Protein AF-A0A6P8VRB0-F1 (afdb_monomer)

Radius of gyration: 28.5 Å; Cα contacts (8 Å, |Δi|>4): 342; chains: 1; bounding box: 71×70×56 Å

Nearest PDB structures (foldseek):
  2d8r-assembly1_A  TM=8.017E-01  e=1.544E-04  Homo sapiens

Secondary structure (DSSP, 8-state):
---BB-STT---BSSHHHHHTT--EEEPPSSSHHHHHHHHHTT-TT----TT-EEEGGGS-GGGEE-SSSS-EEPTT---------TTTS--------GGGGGTTSPPPS-------GGGEEEEE----SSPPPPPPPEETTEEPEE-SEEEETTEEEETT--THHHHHHHHHHHHHHHHHHHHHHHTT--HHHHHHHIIIIIHHHHTSSHHHHTTS--HHHHHHHHHHHHHHHHHHTS-PPPHHHHHHHHHHHHHHHHHT-TTSTTHHHHHTTB-TTT-PBPP-SSHHHHHIIIIIHHHHTTS-----TTEEEEE--

Structure (mmCIF, N/CA/C/O backbone):
data_AF-A0A6P8VRB0-F1
#
_entry.id   AF-A0A6P8VRB0-F1
#
loop_
_atom_site.group_PDB
_atom_site.id
_atom_site.type_symbol
_atom_site.label_atom_id
_atom_site.label_alt_id
_atom_site.label_comp_id
_atom_site.label_asym_id
_atom_site.label_entity_id
_atom_site.label_seq_id
_atom_site.pdbx_PDB_ins_code
_atom_site.Cartn_x
_atom_site.Cartn_y
_atom_site.Cartn_z
_atom_site.occupancy
_atom_site.B_iso_or_equiv
_atom_site.auth_seq_id
_atom_site.auth_comp_id
_atom_site.auth_asym_id
_atom_site.auth_atom_id
_atom_site.pdbx_PDB_model_num
ATOM 1 N N . MET A 1 1 ? -40.890 -37.911 -1.748 1.00 46.94 1 MET A N 1
ATOM 2 C CA . MET A 1 1 ? -39.719 -38.643 -2.277 1.00 46.94 1 MET A CA 1
ATOM 3 C C . MET A 1 1 ? -39.128 -37.764 -3.372 1.00 46.94 1 MET A C 1
ATOM 5 O O . MET A 1 1 ? -39.891 -37.363 -4.237 1.00 46.94 1 MET A O 1
ATOM 9 N N . LEU A 1 2 ? -37.862 -37.341 -3.295 1.00 51.97 2 LEU A N 1
ATOM 10 C CA . LEU A 1 2 ? -37.217 -36.643 -4.418 1.00 51.97 2 LEU A CA 1
ATOM 11 C C . LEU A 1 2 ? -36.229 -37.620 -5.050 1.00 51.97 2 LEU A C 1
ATOM 13 O O . LEU A 1 2 ? -35.090 -37.728 -4.611 1.00 51.97 2 LEU A O 1
ATOM 17 N N . ASP A 1 3 ? -36.695 -38.341 -6.066 1.00 68.31 3 ASP A N 1
ATOM 18 C CA . ASP A 1 3 ? -35.875 -39.243 -6.884 1.00 68.31 3 ASP A CA 1
ATOM 19 C C . ASP A 1 3 ? -35.197 -38.511 -8.050 1.00 68.31 3 ASP A C 1
ATOM 21 O O . ASP A 1 3 ? -34.658 -39.149 -8.950 1.00 68.31 3 ASP A O 1
ATOM 25 N N . PHE A 1 4 ? -35.235 -37.178 -8.054 1.00 81.75 4 PHE A N 1
ATOM 26 C CA . PHE A 1 4 ? -34.828 -36.323 -9.165 1.00 81.75 4 PHE A CA 1
ATOM 27 C C . PHE A 1 4 ? -33.508 -35.610 -8.872 1.00 81.75 4 PHE A C 1
ATOM 29 O O . PHE A 1 4 ? -33.183 -35.301 -7.723 1.00 81.75 4 PHE A O 1
ATOM 36 N N . CYS A 1 5 ? -32.746 -35.333 -9.927 1.00 84.81 5 CYS A N 1
ATOM 37 C CA . CYS A 1 5 ? -31.544 -34.518 -9.840 1.00 84.81 5 CYS A CA 1
ATOM 38 C C . CYS A 1 5 ? -31.883 -33.057 -9.493 1.00 84.81 5 CYS A C 1
ATOM 40 O O . CYS A 1 5 ? -32.802 -32.471 -10.058 1.00 84.81 5 CYS A O 1
ATOM 42 N N . ALA A 1 6 ? -31.114 -32.450 -8.587 1.00 84.94 6 ALA A N 1
ATOM 43 C CA . ALA A 1 6 ? -31.298 -31.062 -8.159 1.00 84.94 6 ALA A CA 1
ATOM 44 C C . ALA A 1 6 ? -30.778 -30.012 -9.162 1.00 84.94 6 ALA A C 1
ATOM 46 O O . ALA A 1 6 ? -31.047 -28.814 -9.004 1.00 84.94 6 ALA A O 1
ATOM 47 N N . ALA A 1 7 ? -30.023 -30.443 -10.176 1.00 82.31 7 ALA A N 1
ATOM 48 C CA . ALA A 1 7 ? -29.425 -29.552 -11.156 1.00 82.31 7 ALA A CA 1
ATOM 49 C C . ALA A 1 7 ? -30.469 -28.798 -11.986 1.00 82.31 7 ALA A C 1
ATOM 51 O O . ALA A 1 7 ? -31.546 -29.310 -12.298 1.00 82.31 7 ALA A O 1
ATOM 52 N N . TYR A 1 8 ? -30.147 -27.552 -12.334 1.00 76.69 8 TYR A N 1
ATOM 53 C CA . TYR A 1 8 ? -31.016 -26.716 -13.154 1.00 76.69 8 TYR A CA 1
ATOM 54 C C . TYR A 1 8 ? -31.225 -27.354 -14.536 1.00 76.69 8 TYR A C 1
ATOM 56 O O . TYR A 1 8 ? -30.261 -27.756 -15.184 1.00 76.69 8 TYR A O 1
ATOM 64 N N . GLY A 1 9 ? -32.484 -27.471 -14.968 1.00 73.38 9 GLY A N 1
ATOM 65 C CA . GLY A 1 9 ? -32.846 -28.065 -16.261 1.00 73.38 9 GLY A CA 1
ATOM 66 C C . GLY A 1 9 ? -32.678 -29.588 -16.358 1.00 73.38 9 GLY A C 1
ATOM 67 O O . GLY A 1 9 ? -32.903 -30.150 -17.427 1.00 73.38 9 GLY A O 1
ATOM 68 N N . CYS A 1 10 ? -32.307 -30.280 -15.275 1.00 81.06 10 CYS A N 1
ATOM 69 C CA . CYS A 1 10 ? -32.144 -31.729 -15.309 1.00 81.06 10 CYS A CA 1
ATOM 70 C C . CYS A 1 10 ? -33.484 -32.457 -15.178 1.00 81.06 10 CYS A C 1
ATOM 72 O O . CYS A 1 10 ? -34.219 -32.245 -14.216 1.00 81.06 10 CYS A O 1
ATOM 74 N N . SER A 1 11 ? -33.754 -33.384 -16.098 1.00 80.75 11 SER A N 1
ATOM 75 C CA . SER A 1 11 ? -34.938 -34.259 -16.051 1.00 80.75 11 SER A CA 1
ATOM 76 C C . SER A 1 11 ? -34.622 -35.670 -15.530 1.00 80.75 11 SER A C 1
ATOM 78 O O . SER A 1 11 ? -35.495 -36.538 -15.500 1.00 80.75 11 SER A O 1
ATOM 80 N N . ASN A 1 12 ? -33.371 -35.928 -15.125 1.00 83.56 12 ASN A N 1
ATOM 81 C CA . ASN A 1 12 ? -32.949 -37.252 -14.683 1.00 83.56 12 ASN A CA 1
ATOM 82 C C . ASN A 1 12 ? -33.569 -37.601 -13.329 1.00 83.56 12 ASN A C 1
ATOM 84 O O . ASN A 1 12 ? -33.415 -36.879 -12.338 1.00 83.56 12 ASN A O 1
ATOM 88 N N . ARG A 1 13 ? -34.212 -38.768 -13.287 1.00 83.38 13 ARG A N 1
ATOM 89 C CA . ARG A 1 13 ? -34.761 -39.381 -12.077 1.00 83.38 13 ARG A CA 1
ATOM 90 C C . ARG A 1 13 ? -34.246 -40.797 -11.912 1.00 83.38 13 ARG A C 1
ATOM 92 O O . ARG A 1 13 ? -34.013 -41.474 -12.910 1.00 83.38 13 ARG A O 1
ATOM 99 N N . ARG A 1 14 ? -34.131 -41.273 -10.677 1.00 79.94 14 ARG A N 1
ATOM 100 C CA . ARG A 1 14 ? -33.711 -42.641 -10.374 1.00 79.94 14 ARG A CA 1
ATOM 101 C C . ARG A 1 14 ? -34.713 -43.637 -10.966 1.00 79.94 14 ARG A C 1
ATOM 103 O O . ARG A 1 14 ? -35.786 -43.855 -10.421 1.00 79.94 14 ARG A O 1
ATOM 110 N N . SER A 1 15 ? -34.363 -44.226 -12.104 1.00 82.62 15 SER A N 1
ATOM 111 C CA . SER A 1 15 ? -35.193 -45.183 -12.841 1.00 82.62 15 SER A CA 1
ATOM 112 C C . SER A 1 15 ? -34.337 -46.247 -13.529 1.00 82.62 15 SER A C 1
ATOM 114 O O . SER A 1 15 ? -33.130 -46.063 -13.720 1.00 82.62 15 SER A O 1
ATOM 116 N N . LEU A 1 16 ? -34.964 -47.354 -13.942 1.00 76.44 16 LEU A N 1
ATOM 117 C CA . LEU A 1 16 ? -34.278 -48.412 -14.688 1.00 76.44 16 LEU A CA 1
ATOM 118 C C . LEU A 1 16 ? -33.653 -47.870 -15.991 1.00 76.44 16 LEU A C 1
ATOM 120 O O . LEU A 1 16 ? -32.513 -48.196 -16.299 1.00 76.44 16 LEU A O 1
ATOM 124 N N . GLN A 1 17 ? -34.351 -46.959 -16.683 1.00 78.38 17 GLN A N 1
ATOM 125 C CA . GLN A 1 17 ? -33.882 -46.301 -17.914 1.00 78.38 17 GLN A CA 1
ATOM 126 C C . GLN A 1 17 ? -32.631 -45.435 -17.700 1.00 78.38 17 GLN A C 1
ATOM 128 O O . GLN A 1 17 ? -31.718 -45.428 -18.518 1.00 78.38 17 GLN A O 1
ATOM 133 N N . THR A 1 18 ? -32.548 -44.694 -16.594 1.00 80.50 18 THR A N 1
ATOM 134 C CA . THR A 1 18 ? -31.328 -43.922 -16.292 1.00 80.50 18 THR A CA 1
ATOM 135 C C . THR A 1 18 ? -30.156 -44.826 -15.918 1.00 80.50 18 THR A C 1
ATOM 137 O O . THR A 1 18 ? -29.010 -44.504 -16.217 1.00 80.50 18 THR A O 1
ATOM 140 N N . ARG A 1 19 ? -30.435 -45.989 -15.312 1.00 77.94 19 ARG A N 1
ATOM 141 C CA . ARG A 1 19 ? -29.407 -46.970 -14.950 1.00 77.94 19 ARG A CA 1
ATOM 142 C C . ARG A 1 19 ? -28.835 -47.672 -16.182 1.00 77.94 19 ARG A C 1
ATOM 144 O O . ARG A 1 19 ? -27.627 -47.870 -16.229 1.00 77.94 19 ARG A O 1
ATOM 151 N N . THR A 1 20 ? -29.659 -47.998 -17.182 1.00 75.38 20 THR A N 1
ATOM 152 C CA . THR A 1 20 ? -29.175 -48.558 -18.459 1.00 75.38 20 THR A CA 1
ATOM 153 C C . THR A 1 20 ? -28.320 -47.560 -19.241 1.00 75.38 20 THR A C 1
ATOM 155 O O . THR A 1 20 ? -27.394 -47.967 -19.930 1.00 75.38 20 THR A O 1
ATOM 158 N N . ARG A 1 21 ? -28.551 -46.253 -19.056 1.00 79.25 21 ARG A N 1
ATOM 159 C CA . ARG A 1 21 ? -27.683 -45.170 -19.557 1.00 79.25 21 ARG A CA 1
ATOM 160 C C . ARG A 1 21 ? -26.399 -44.958 -18.739 1.00 79.25 21 ARG A C 1
ATOM 162 O O . ARG A 1 21 ? -25.634 -44.052 -19.044 1.00 79.25 21 ARG A O 1
ATOM 169 N N . GLY A 1 22 ? -26.172 -45.743 -17.683 1.00 80.69 22 GLY A N 1
ATOM 170 C CA . GLY A 1 22 ? -24.993 -45.618 -16.821 1.00 80.69 22 GLY A CA 1
ATOM 171 C C . GLY A 1 22 ? -25.008 -44.404 -15.884 1.00 80.69 22 GLY A C 1
ATOM 172 O O . GLY A 1 22 ? -23.967 -44.048 -15.337 1.00 80.69 22 GLY A O 1
ATOM 173 N N . ILE A 1 23 ? -26.163 -43.762 -15.675 1.00 83.75 23 ILE A N 1
ATOM 174 C CA . ILE A 1 23 ? -26.276 -42.582 -14.810 1.00 83.75 23 ILE A CA 1
ATOM 175 C C . ILE A 1 23 ? -26.360 -43.018 -13.344 1.00 83.75 23 ILE A C 1
ATOM 177 O O . ILE A 1 23 ? -27.271 -43.750 -12.943 1.00 83.75 23 ILE A O 1
ATOM 181 N N . THR A 1 24 ? -25.436 -42.523 -12.522 1.00 85.38 24 THR A N 1
ATOM 182 C CA . THR A 1 24 ? -25.425 -42.729 -11.067 1.00 85.38 24 THR A CA 1
ATOM 183 C C . THR A 1 24 ? -25.870 -41.465 -10.334 1.00 85.38 24 THR A C 1
ATOM 185 O O . THR A 1 24 ? -25.788 -40.359 -10.863 1.00 85.38 24 THR A O 1
ATOM 188 N N . PHE A 1 25 ? -26.387 -41.617 -9.112 1.00 85.75 25 PHE A N 1
ATOM 189 C CA . PHE A 1 25 ? -26.887 -40.504 -8.297 1.00 85.75 25 PHE A CA 1
ATOM 190 C C . PHE A 1 25 ? -26.072 -40.378 -7.012 1.00 85.75 25 PHE A C 1
ATOM 192 O O . PHE A 1 25 ? -25.926 -41.352 -6.273 1.00 85.75 25 PHE A O 1
ATOM 199 N N . HIS A 1 26 ? -25.599 -39.167 -6.728 1.00 87.38 26 HIS A N 1
ATOM 200 C CA . HIS A 1 26 ? -24.716 -38.854 -5.610 1.00 87.38 26 HIS A CA 1
ATOM 201 C C . HIS A 1 26 ? -25.404 -37.878 -4.655 1.00 87.38 26 HIS A C 1
ATOM 203 O O . HIS A 1 26 ? -25.929 -36.844 -5.070 1.00 87.38 26 HIS A O 1
ATOM 209 N N . VAL A 1 27 ? -25.441 -38.239 -3.372 1.00 85.38 27 VAL A N 1
ATOM 210 C CA . VAL A 1 27 ? -26.052 -37.421 -2.315 1.00 85.38 27 VAL A CA 1
ATOM 211 C C . VAL A 1 27 ? -25.125 -36.263 -1.976 1.00 85.38 27 VAL A C 1
ATOM 213 O O . VAL A 1 27 ? -23.906 -36.434 -1.938 1.00 85.38 27 VAL A O 1
ATOM 216 N N . PHE A 1 28 ? -25.707 -35.099 -1.696 1.00 84.94 28 PHE A N 1
ATOM 217 C CA . PHE A 1 28 ? -24.957 -33.959 -1.183 1.00 84.94 28 PHE A CA 1
ATOM 218 C C . PHE A 1 28 ? -24.201 -34.328 0.111 1.00 84.94 28 PHE A C 1
ATOM 220 O O . PHE A 1 28 ? -24.734 -35.064 0.950 1.00 84.94 28 PHE A O 1
ATOM 227 N N . PRO A 1 29 ? -22.976 -33.811 0.317 1.00 83.75 29 PRO A N 1
ATOM 228 C CA . PRO A 1 29 ? -22.241 -34.011 1.564 1.00 83.75 29 PRO A CA 1
ATOM 229 C C . PRO A 1 29 ? -23.068 -33.591 2.791 1.00 83.75 29 PRO A C 1
ATOM 231 O O . PRO A 1 29 ? -23.750 -32.566 2.764 1.00 83.75 29 PRO A O 1
ATOM 234 N N . LYS A 1 30 ? -23.006 -34.370 3.882 1.00 75.81 30 LYS A N 1
ATOM 235 C CA . LYS A 1 30 ? -23.862 -34.161 5.067 1.00 75.81 30 LYS A CA 1
ATOM 236 C C . LYS A 1 30 ? -23.633 -32.793 5.727 1.00 75.81 30 LYS A C 1
ATOM 238 O O . LYS A 1 30 ? -24.613 -32.106 6.003 1.00 75.81 30 LYS A O 1
ATOM 243 N N . THR A 1 31 ? -22.387 -32.363 5.926 1.00 69.06 31 THR A N 1
ATOM 244 C CA . THR A 1 31 ? -22.031 -31.061 6.526 1.00 69.06 31 THR A CA 1
ATOM 245 C C . THR A 1 31 ? -20.654 -30.587 6.035 1.00 69.06 31 THR A C 1
ATOM 247 O O . THR A 1 31 ? -19.816 -31.406 5.664 1.00 69.06 31 THR A O 1
ATOM 250 N N . GLY A 1 32 ? -20.417 -29.268 6.016 1.00 80.00 32 GLY A N 1
ATOM 251 C CA . GLY A 1 32 ? -19.102 -28.662 5.740 1.00 80.00 32 GLY A CA 1
ATOM 252 C C . GLY A 1 32 ? -18.997 -27.865 4.432 1.00 80.00 32 GLY A C 1
ATOM 253 O O . GLY A 1 32 ? -19.963 -27.731 3.681 1.00 80.00 32 GLY A O 1
ATOM 254 N N . GLU A 1 33 ? -17.793 -27.354 4.152 1.00 82.12 33 GLU A N 1
ATOM 255 C CA . GLU A 1 33 ? -17.488 -26.475 3.006 1.00 82.12 33 GLU A CA 1
ATOM 256 C C . GLU A 1 33 ? -17.859 -27.105 1.656 1.00 82.12 33 GLU A C 1
ATOM 258 O O . GLU A 1 33 ? -18.381 -26.443 0.763 1.00 82.12 33 GLU A O 1
ATOM 263 N N . ARG A 1 34 ? -17.701 -28.426 1.533 1.00 80.56 34 ARG A N 1
ATOM 264 C CA . ARG A 1 34 ? -18.031 -29.171 0.311 1.00 80.56 34 ARG A CA 1
ATOM 265 C C . ARG A 1 34 ? -19.516 -29.092 -0.052 1.00 80.56 34 ARG A C 1
ATOM 267 O O . ARG A 1 34 ? -19.858 -28.998 -1.227 1.00 80.56 34 ARG A O 1
ATOM 274 N N . ARG A 1 35 ? -20.408 -29.090 0.948 1.00 83.25 35 ARG A N 1
ATOM 275 C CA . ARG A 1 35 ? -21.855 -28.921 0.731 1.00 83.25 35 ARG A CA 1
ATOM 276 C C . ARG A 1 35 ? -22.151 -27.533 0.171 1.00 83.25 35 ARG A C 1
ATOM 278 O O . ARG A 1 35 ? -22.883 -27.420 -0.807 1.00 83.25 35 ARG A O 1
ATOM 285 N N . ARG A 1 36 ? -21.507 -26.506 0.733 1.00 83.19 36 ARG A N 1
ATOM 286 C CA . ARG A 1 36 ? -21.628 -25.119 0.273 1.00 83.19 36 ARG A CA 1
ATOM 287 C C . ARG A 1 36 ? -21.120 -24.953 -1.159 1.00 83.19 36 ARG A C 1
ATOM 289 O O . ARG A 1 36 ? -21.766 -24.291 -1.962 1.00 83.19 36 ARG A O 1
ATOM 296 N N . GLN A 1 37 ? -20.004 -25.592 -1.508 1.00 84.50 37 GLN A N 1
ATOM 297 C CA . GLN A 1 37 ? -19.475 -25.576 -2.875 1.00 84.50 37 GLN A CA 1
ATOM 298 C C . GLN A 1 37 ? -20.450 -26.201 -3.881 1.00 84.50 37 GLN A C 1
ATOM 300 O O . GLN A 1 37 ? -20.648 -25.645 -4.959 1.00 84.50 37 GLN A O 1
ATOM 305 N N . TRP A 1 38 ? -21.106 -27.310 -3.527 1.00 86.88 38 TRP A N 1
ATOM 306 C CA . TRP A 1 38 ? -22.123 -27.929 -4.382 1.00 86.88 38 TRP A CA 1
ATOM 307 C C . TRP A 1 38 ? -23.394 -27.074 -4.499 1.00 86.88 38 TRP A C 1
ATOM 309 O O . TRP A 1 38 ? -23.967 -26.985 -5.581 1.00 86.88 38 TRP A O 1
ATOM 319 N N . GLU A 1 39 ? -23.826 -26.418 -3.418 1.00 86.06 39 GLU A N 1
ATOM 320 C CA . GLU A 1 39 ? -24.961 -25.480 -3.437 1.00 86.06 39 GLU A CA 1
ATOM 321 C C . GLU A 1 39 ? -24.679 -24.273 -4.342 1.00 86.06 39 GLU A C 1
ATOM 323 O O . GLU A 1 39 ? -25.501 -23.930 -5.191 1.00 86.06 39 GLU A O 1
ATOM 328 N N . LEU A 1 40 ? -23.482 -23.684 -4.233 1.00 82.88 40 LEU A N 1
ATOM 329 C CA . LEU A 1 40 ? -23.040 -22.581 -5.091 1.00 82.88 40 LEU A CA 1
ATOM 330 C C . LEU A 1 40 ? -22.905 -23.004 -6.560 1.00 82.88 40 LEU A C 1
ATOM 332 O O . LEU A 1 40 ? -23.218 -22.221 -7.459 1.00 82.88 40 LEU A O 1
ATOM 336 N N . ALA A 1 41 ? -22.468 -24.239 -6.816 1.00 82.06 41 ALA A N 1
ATOM 337 C CA . ALA A 1 41 ? -22.304 -24.763 -8.168 1.00 82.06 41 ALA A CA 1
ATOM 338 C C . ALA A 1 41 ? -23.634 -24.864 -8.929 1.00 82.06 41 ALA A C 1
ATOM 340 O O . ALA A 1 41 ? -23.647 -24.695 -10.144 1.00 82.06 41 ALA A O 1
ATOM 341 N N . LEU A 1 42 ? -24.758 -25.051 -8.227 1.00 78.50 42 LEU A N 1
ATOM 342 C CA . LEU A 1 42 ? -26.087 -25.092 -8.839 1.00 78.50 42 LEU A CA 1
ATOM 343 C C . LEU A 1 42 ? -26.582 -23.732 -9.351 1.00 78.50 42 LEU A C 1
ATOM 345 O O . LEU A 1 42 ? -27.516 -23.709 -10.152 1.00 78.50 42 LEU A O 1
ATOM 349 N N . ARG A 1 43 ? -25.989 -22.618 -8.889 1.00 71.81 43 ARG A N 1
ATOM 350 C CA . ARG A 1 43 ? -26.363 -21.236 -9.254 1.00 71.81 43 ARG A CA 1
ATOM 351 C C . ARG A 1 43 ? -27.865 -20.938 -9.132 1.00 71.81 43 ARG A C 1
ATOM 353 O O . ARG A 1 43 ? -28.414 -20.149 -9.896 1.00 71.81 43 ARG A O 1
ATOM 360 N N . ARG A 1 44 ? -28.539 -21.576 -8.172 1.00 74.75 44 ARG A N 1
ATOM 361 C CA . ARG A 1 44 ? -29.939 -21.303 -7.831 1.00 74.75 44 ARG A CA 1
ATOM 362 C C . ARG A 1 44 ? -29.967 -20.313 -6.674 1.00 74.75 44 ARG A C 1
ATOM 364 O O . ARG A 1 44 ? -29.378 -20.589 -5.630 1.00 74.75 44 ARG A O 1
ATOM 371 N N . ASP A 1 45 ? -30.628 -19.178 -6.871 1.00 71.44 45 ASP A N 1
ATOM 372 C CA . ASP A 1 45 ? -30.718 -18.151 -5.836 1.00 71.44 45 ASP A CA 1
ATOM 373 C C . ASP A 1 45 ? -31.454 -18.691 -4.598 1.00 71.44 45 ASP A C 1
ATOM 375 O O . ASP A 1 45 ? -32.472 -19.376 -4.718 1.00 71.44 45 ASP A O 1
ATOM 379 N N . GLY A 1 46 ? -30.881 -18.466 -3.415 1.00 71.94 46 GLY A N 1
ATOM 380 C CA . GLY A 1 46 ? -31.408 -18.962 -2.139 1.00 71.94 46 GLY A CA 1
ATOM 381 C C . GLY A 1 46 ? -31.486 -20.490 -1.969 1.00 71.94 46 GLY A C 1
ATOM 382 O O . GLY A 1 46 ? -32.152 -20.955 -1.044 1.00 71.94 46 GLY A O 1
ATOM 383 N N . PHE A 1 47 ? -30.848 -21.300 -2.824 1.00 78.75 47 PHE A N 1
ATOM 384 C CA . PHE A 1 47 ? -30.939 -22.759 -2.713 1.00 78.75 47 PHE A CA 1
ATOM 385 C C . PHE A 1 47 ? -30.144 -23.306 -1.523 1.00 78.75 47 PHE A C 1
ATOM 387 O O . PHE A 1 47 ? -28.922 -23.184 -1.461 1.00 78.75 47 PHE A O 1
ATOM 394 N N . VAL A 1 48 ? -30.845 -24.001 -0.627 1.00 77.25 48 VAL A N 1
ATOM 395 C CA . VAL A 1 48 ? -30.258 -24.759 0.481 1.00 77.25 48 VAL A CA 1
ATOM 396 C C . VAL A 1 48 ? -30.519 -26.237 0.225 1.00 77.25 48 VAL A C 1
ATOM 398 O O . VAL A 1 48 ? -31.670 -26.669 0.118 1.00 77.25 48 VAL A O 1
ATOM 401 N N . SER A 1 49 ? -29.456 -27.031 0.098 1.00 76.44 49 SER A N 1
ATOM 402 C CA . SER A 1 49 ? -29.607 -28.475 -0.085 1.00 76.44 49 SER A CA 1
ATOM 403 C C . SER A 1 49 ? -30.225 -29.093 1.173 1.00 76.44 49 SER A C 1
ATOM 405 O O . SER A 1 49 ? -30.072 -28.576 2.275 1.00 76.44 49 SER A O 1
ATOM 407 N N . SER A 1 50 ? -30.931 -30.210 1.039 1.00 76.00 50 SER A N 1
ATOM 408 C CA . SER A 1 50 ? -31.403 -31.031 2.160 1.00 76.00 50 SER A CA 1
ATOM 409 C C . SER A 1 50 ? -30.528 -32.283 2.276 1.00 76.00 50 SER A C 1
ATOM 411 O O . SER A 1 50 ? -29.859 -32.664 1.317 1.00 76.00 50 SER A O 1
ATOM 413 N N . GLY A 1 51 ? -30.580 -33.001 3.405 1.00 70.50 51 GLY A N 1
ATOM 414 C CA . GLY A 1 51 ? -29.833 -34.261 3.581 1.00 70.50 51 GLY A CA 1
ATOM 415 C C . GLY A 1 51 ? -30.222 -35.398 2.615 1.00 70.50 51 GLY A C 1
ATOM 416 O O . GLY A 1 51 ? -29.645 -36.479 2.686 1.00 70.50 51 GLY A O 1
ATOM 417 N N . ARG A 1 52 ? -31.207 -35.175 1.734 1.00 75.38 52 ARG A N 1
ATOM 418 C CA . ARG A 1 52 ? -31.678 -36.118 0.708 1.00 75.38 52 ARG A CA 1
ATOM 419 C C . ARG A 1 52 ? -31.546 -35.571 -0.720 1.00 75.38 52 ARG A C 1
ATOM 421 O O . ARG A 1 52 ? -32.039 -36.197 -1.650 1.00 75.38 52 ARG A O 1
ATOM 428 N N . THR A 1 53 ? -30.913 -34.412 -0.907 1.00 82.38 53 THR A N 1
ATOM 429 C CA . THR A 1 53 ? -30.710 -33.803 -2.229 1.00 82.38 53 THR A CA 1
ATOM 430 C C . THR A 1 53 ? -29.658 -34.586 -3.024 1.00 82.38 53 THR A C 1
ATOM 432 O O . THR A 1 53 ? -28.622 -34.971 -2.478 1.00 82.38 53 THR A O 1
ATOM 435 N N . LEU A 1 54 ? -29.929 -34.826 -4.312 1.00 86.94 54 LEU A N 1
ATOM 436 C CA . LEU A 1 54 ? -29.125 -35.670 -5.201 1.00 86.94 54 LEU A CA 1
ATOM 437 C C . LEU A 1 54 ? -28.639 -34.895 -6.432 1.00 86.94 54 LEU A C 1
ATOM 439 O O . LEU A 1 54 ? -29.372 -34.078 -6.991 1.00 86.94 54 LEU A O 1
ATOM 443 N N . LEU A 1 55 ? -27.444 -35.230 -6.914 1.00 87.69 55 LEU A N 1
ATOM 444 C CA . LEU A 1 55 ? -26.929 -34.820 -8.221 1.00 87.69 55 LEU A CA 1
ATOM 445 C C . LEU A 1 55 ? -26.613 -36.063 -9.067 1.00 87.69 55 LEU A C 1
ATOM 447 O O . LEU A 1 55 ? -26.098 -37.046 -8.531 1.00 87.69 55 LEU A O 1
ATOM 451 N N . CYS A 1 56 ? -26.946 -36.063 -10.361 1.00 86.25 56 CYS A N 1
ATOM 452 C CA . CYS A 1 56 ? -26.600 -37.182 -11.241 1.00 86.25 56 CYS A CA 1
ATOM 453 C C . CYS A 1 56 ? -25.162 -37.064 -11.763 1.00 86.25 56 CYS A C 1
ATOM 455 O O . CYS A 1 56 ? -24.57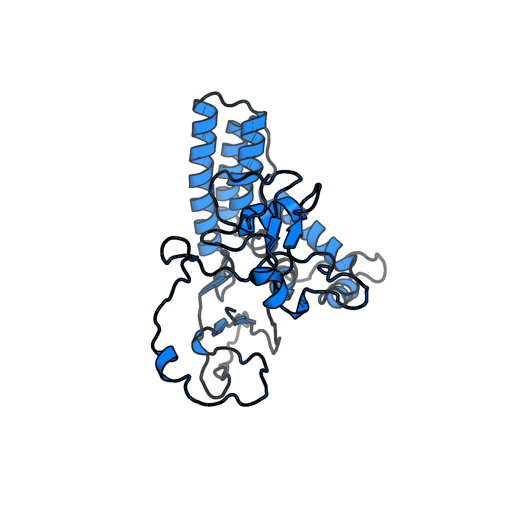3 -35.983 -11.747 1.00 86.25 56 CYS A O 1
ATOM 457 N N . SER A 1 57 ? -24.604 -38.178 -12.233 1.00 85.56 57 SER A N 1
ATOM 458 C CA . SER A 1 57 ? -23.213 -38.278 -12.687 1.00 85.56 57 SER A CA 1
ATOM 459 C C . SER A 1 57 ? -22.857 -37.368 -13.863 1.00 85.56 57 SER A C 1
ATOM 461 O O . SER A 1 57 ? -21.694 -37.014 -13.997 1.00 85.56 57 SER A O 1
ATOM 463 N N . GLU A 1 58 ? -23.832 -36.939 -14.670 1.00 83.06 58 GLU A N 1
ATOM 464 C CA . GLU A 1 58 ? -23.620 -36.029 -15.813 1.00 83.06 58 GLU A CA 1
ATOM 465 C C . GLU A 1 58 ? -23.027 -34.659 -15.419 1.00 83.06 58 GLU A C 1
ATOM 467 O O . GLU A 1 58 ? -22.461 -33.979 -16.268 1.00 83.06 58 GLU A O 1
ATOM 472 N N . TYR A 1 59 ? -23.113 -34.263 -14.143 1.00 85.06 59 TYR A N 1
ATOM 473 C CA . TYR A 1 59 ? -22.572 -32.988 -13.648 1.00 85.06 59 TYR A CA 1
ATOM 474 C C . TYR A 1 59 ? -21.129 -33.082 -13.115 1.00 85.06 59 TYR A C 1
ATOM 476 O O . TYR A 1 59 ? -20.569 -32.084 -12.647 1.00 85.06 59 TYR A O 1
ATOM 484 N N . PHE A 1 60 ? -20.519 -34.267 -13.195 1.00 84.12 60 PHE A N 1
ATOM 485 C CA . PHE A 1 60 ? -19.140 -34.545 -12.787 1.00 84.12 60 PHE A CA 1
ATOM 486 C C . PHE A 1 60 ? -18.329 -35.058 -13.975 1.00 84.12 60 PHE A C 1
ATOM 488 O O . PHE A 1 60 ? -18.880 -35.612 -14.928 1.00 84.12 60 PHE A O 1
ATOM 495 N N . ARG A 1 61 ? -17.007 -34.895 -13.924 1.00 80.31 61 ARG A N 1
ATOM 496 C CA . ARG A 1 61 ? -16.124 -35.421 -14.966 1.00 80.31 61 ARG A CA 1
ATOM 497 C C . ARG A 1 61 ? -15.919 -36.914 -14.754 1.00 80.31 61 ARG A C 1
ATOM 499 O O . ARG A 1 61 ? -15.960 -37.410 -13.633 1.00 80.31 61 ARG A O 1
ATOM 506 N N . SER A 1 62 ? -15.656 -37.654 -15.826 1.00 77.38 62 SER A N 1
ATOM 507 C CA . SER A 1 62 ? -15.407 -39.100 -15.741 1.00 77.38 62 SER A CA 1
ATOM 508 C C . SER A 1 62 ? -14.225 -39.461 -14.827 1.00 77.38 62 SER A C 1
ATOM 510 O O . SER A 1 62 ? -14.222 -40.541 -14.241 1.00 77.38 62 SER A O 1
ATOM 512 N N . GLU A 1 63 ? -13.253 -38.557 -14.686 1.00 81.06 63 GLU A N 1
ATOM 513 C CA . GLU A 1 63 ? -12.066 -38.685 -13.827 1.00 81.06 63 GLU A CA 1
ATOM 514 C C . GLU A 1 63 ? -12.349 -38.521 -12.327 1.00 81.06 63 GLU A C 1
ATOM 516 O O . GLU A 1 63 ? -11.562 -38.979 -11.494 1.00 81.06 63 GLU A O 1
ATOM 521 N N . ASP A 1 64 ? -13.481 -37.911 -11.979 1.00 84.00 64 ASP A N 1
ATOM 522 C CA . ASP A 1 64 ? -13.877 -37.631 -10.599 1.00 84.00 64 ASP A CA 1
ATOM 523 C C . ASP A 1 64 ? -14.423 -38.870 -9.877 1.00 84.00 64 ASP A C 1
ATOM 525 O O . ASP A 1 64 ? -14.637 -38.861 -8.660 1.00 84.00 64 ASP A O 1
ATOM 529 N N . PHE A 1 65 ? -14.668 -39.947 -10.622 1.00 84.00 65 PHE A N 1
ATOM 530 C CA . PHE A 1 65 ? -15.237 -41.176 -10.100 1.00 84.00 65 PHE A CA 1
ATOM 531 C C . PHE A 1 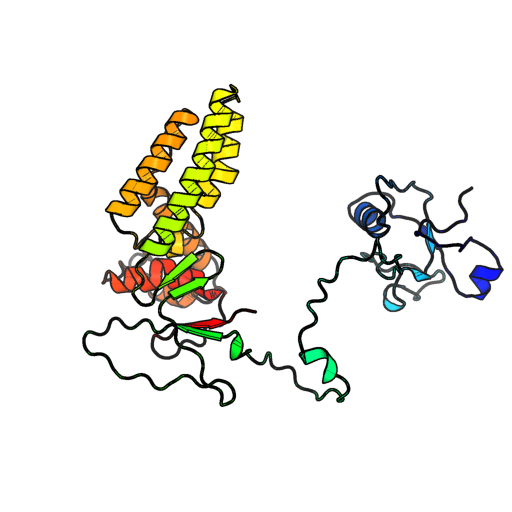65 ? -14.156 -42.172 -9.700 1.00 84.00 65 PHE A C 1
ATOM 533 O O . PHE A 1 65 ? -13.237 -42.476 -10.459 1.00 84.00 65 PHE A O 1
ATOM 540 N N . ASP A 1 66 ? -14.326 -42.742 -8.517 1.00 80.56 66 ASP A N 1
ATOM 541 C CA . ASP A 1 66 ? -13.619 -43.931 -8.083 1.00 80.56 66 ASP A CA 1
ATOM 542 C C . ASP A 1 66 ? -14.470 -45.171 -8.401 1.00 80.56 66 ASP A C 1
ATOM 544 O O . ASP A 1 66 ? -15.610 -45.316 -7.937 1.00 80.56 66 ASP A O 1
ATOM 548 N N . ARG A 1 67 ? -13.919 -46.044 -9.251 1.00 79.81 67 ARG A N 1
ATOM 549 C CA . ARG A 1 67 ? -14.544 -47.291 -9.722 1.00 79.81 67 ARG A CA 1
ATOM 550 C C . ARG A 1 67 ? -13.883 -48.540 -9.136 1.00 79.81 67 ARG A C 1
ATOM 552 O O . ARG A 1 67 ? -14.209 -49.641 -9.559 1.00 79.81 67 ARG A O 1
ATOM 559 N N . THR A 1 68 ? -12.971 -48.386 -8.177 1.00 76.56 68 THR A N 1
ATOM 560 C CA . THR A 1 68 ? -12.208 -49.507 -7.602 1.00 76.56 68 THR A CA 1
ATOM 561 C C . THR A 1 68 ? -13.047 -50.456 -6.730 1.00 76.56 68 THR A C 1
ATOM 563 O O . THR A 1 68 ? -12.587 -51.547 -6.407 1.00 76.56 68 THR A O 1
ATOM 566 N N . GLY A 1 69 ? -14.290 -50.095 -6.373 1.00 67.12 69 GLY A N 1
ATOM 567 C CA . GLY A 1 69 ? -15.194 -50.914 -5.551 1.00 67.12 69 GLY A CA 1
ATOM 568 C C . GLY A 1 69 ? -16.515 -51.317 -6.228 1.00 67.12 69 GLY A C 1
ATOM 569 O O . GLY A 1 69 ? -16.805 -50.933 -7.355 1.00 67.12 69 GLY A O 1
ATOM 570 N N . GLN A 1 70 ? -17.375 -52.044 -5.497 1.00 62.78 70 GLN A N 1
ATOM 571 C CA . GLN A 1 70 ? -18.700 -52.508 -5.969 1.00 62.78 70 GLN A CA 1
ATOM 572 C C . GLN A 1 70 ? -19.690 -51.382 -6.333 1.00 62.78 70 GLN A C 1
ATOM 574 O O . GLN A 1 70 ? -20.669 -51.612 -7.041 1.00 62.78 70 GLN A O 1
ATOM 579 N N . THR A 1 71 ? -19.472 -50.163 -5.837 1.00 69.06 71 THR A N 1
ATOM 580 C CA . THR A 1 71 ? -20.318 -48.995 -6.116 1.00 69.06 71 THR A CA 1
ATOM 581 C C . THR A 1 71 ? -19.458 -47.844 -6.612 1.00 69.06 71 THR A C 1
ATOM 583 O O . THR A 1 71 ? -18.468 -47.522 -5.958 1.00 69.06 71 THR A O 1
ATOM 586 N N . VAL A 1 72 ? -19.876 -47.178 -7.691 1.00 77.69 72 VAL A N 1
ATOM 587 C CA . VAL A 1 72 ? -19.229 -45.956 -8.196 1.00 77.69 72 VAL A CA 1
ATOM 588 C C . VAL A 1 72 ? -19.384 -44.831 -7.170 1.00 77.69 72 VAL A C 1
ATOM 590 O O . VAL A 1 72 ? -20.506 -44.453 -6.818 1.00 77.69 72 VAL A O 1
ATOM 593 N N . ARG A 1 73 ? -18.264 -44.292 -6.682 1.00 82.12 73 ARG A N 1
ATOM 594 C CA . ARG A 1 73 ? -18.223 -43.192 -5.703 1.00 82.12 73 ARG A CA 1
ATOM 595 C C . ARG A 1 73 ? -17.492 -41.995 -6.298 1.00 82.12 73 ARG A C 1
ATOM 597 O O . ARG A 1 73 ? -16.743 -42.142 -7.253 1.00 82.12 73 ARG A O 1
ATOM 604 N N . LEU A 1 74 ? -17.730 -40.807 -5.753 1.00 84.06 74 LEU A N 1
ATOM 605 C CA . LEU A 1 74 ? -16.929 -39.629 -6.092 1.00 84.06 74 LEU A CA 1
ATOM 606 C C . LEU A 1 74 ? -15.664 -39.633 -5.234 1.00 84.06 74 LEU A C 1
ATOM 608 O O . LEU A 1 74 ? -15.739 -39.968 -4.048 1.00 84.06 74 LEU A O 1
ATOM 612 N N . LYS A 1 75 ? -14.530 -39.257 -5.830 1.00 83.56 75 LYS A N 1
ATOM 613 C CA . LYS A 1 75 ? -13.271 -39.039 -5.111 1.00 83.56 75 LYS A CA 1
ATOM 614 C C . LYS A 1 75 ? -13.440 -37.948 -4.052 1.00 83.56 75 LYS A C 1
ATOM 616 O O . LYS A 1 75 ? -14.327 -37.092 -4.138 1.00 83.56 75 LYS A O 1
ATOM 621 N N . ASP A 1 76 ? -12.582 -37.981 -3.036 1.00 77.12 76 ASP A N 1
ATOM 622 C CA . ASP A 1 76 ? -12.641 -36.983 -1.975 1.00 77.12 76 ASP A CA 1
ATOM 623 C C . ASP A 1 76 ? -12.327 -35.579 -2.522 1.00 77.12 76 ASP A C 1
ATOM 625 O O . ASP A 1 76 ? -11.395 -35.393 -3.299 1.00 77.12 76 ASP A O 1
ATOM 629 N N . GLY A 1 77 ? -13.142 -34.589 -2.149 1.00 78.44 77 GLY A N 1
ATOM 630 C CA . GLY A 1 77 ? -12.959 -33.189 -2.556 1.00 78.44 77 GLY A CA 1
ATOM 631 C C . GLY A 1 77 ? -13.585 -32.777 -3.895 1.00 78.44 77 GLY A C 1
ATOM 632 O O . GLY A 1 77 ? -13.564 -31.591 -4.213 1.00 78.44 77 GLY A O 1
ATOM 633 N N . VAL A 1 78 ? -14.195 -33.694 -4.650 1.00 82.38 78 VAL A N 1
ATOM 634 C CA . VAL A 1 78 ? -14.816 -33.371 -5.945 1.00 82.38 78 VAL A CA 1
ATOM 635 C C . VAL A 1 78 ? -16.018 -32.429 -5.793 1.00 82.38 78 VAL A C 1
ATOM 637 O O . VAL A 1 78 ? -16.887 -32.606 -4.928 1.00 82.38 78 VAL A O 1
ATOM 640 N N . VAL A 1 79 ? -16.110 -31.464 -6.710 1.00 84.44 79 VAL A N 1
ATOM 641 C CA . VAL A 1 79 ? -17.254 -30.561 -6.887 1.00 84.44 79 VAL A CA 1
ATOM 642 C C . VAL A 1 79 ? -17.823 -30.695 -8.303 1.00 84.44 79 VAL A C 1
ATOM 644 O O . VAL A 1 79 ? -17.059 -30.910 -9.242 1.00 84.44 79 VAL A O 1
ATOM 647 N N . PRO A 1 80 ? -19.148 -30.579 -8.495 1.00 83.56 80 PRO A N 1
ATOM 648 C CA . PRO A 1 80 ? -19.734 -30.647 -9.825 1.00 83.56 80 PRO A CA 1
ATOM 649 C C . PRO A 1 80 ? -19.307 -29.424 -10.639 1.00 83.56 80 PRO A C 1
ATOM 651 O O . PRO A 1 80 ? -19.434 -28.286 -10.186 1.00 83.56 80 PRO A O 1
ATOM 654 N N . THR A 1 81 ? -18.783 -29.658 -11.839 1.00 79.38 81 THR A N 1
ATOM 655 C CA . THR A 1 81 ? -18.251 -28.597 -12.714 1.00 79.38 81 THR A CA 1
ATOM 656 C C . THR A 1 81 ? -18.901 -28.572 -14.090 1.00 79.38 81 THR A C 1
ATOM 658 O O . THR A 1 81 ? -18.800 -27.567 -14.792 1.00 79.38 81 THR A O 1
ATOM 661 N N . VAL A 1 82 ? -19.602 -29.640 -14.475 1.00 76.06 82 VAL A N 1
ATOM 662 C CA . VAL A 1 82 ? -20.158 -29.806 -15.819 1.00 76.06 82 VAL A CA 1
ATOM 663 C C . VAL A 1 82 ? -21.609 -29.328 -15.823 1.00 76.06 82 VAL A C 1
ATOM 665 O O . VAL A 1 82 ? -22.528 -30.119 -15.668 1.00 76.06 82 VAL A O 1
ATOM 668 N N . PHE A 1 83 ? -21.832 -28.019 -15.961 1.00 74.50 83 PHE A N 1
ATOM 669 C CA . PHE A 1 83 ? -23.175 -27.439 -16.089 1.00 74.50 83 PHE A CA 1
ATOM 670 C C . PHE A 1 83 ? -23.333 -26.713 -17.422 1.00 74.50 83 PHE A C 1
ATOM 672 O O . PHE A 1 83 ? -22.524 -25.847 -17.753 1.00 74.50 83 PHE A O 1
ATOM 679 N N . ASN A 1 84 ? -24.419 -26.997 -18.143 1.00 67.06 84 ASN A N 1
ATOM 680 C CA . ASN A 1 84 ? -24.820 -26.226 -19.316 1.00 67.06 84 ASN A CA 1
ATOM 681 C C . ASN A 1 84 ? -25.939 -25.247 -18.926 1.00 67.06 84 ASN A C 1
ATOM 683 O O . ASN A 1 84 ? -27.122 -25.586 -18.957 1.00 67.06 84 ASN A O 1
ATOM 687 N N . PHE A 1 85 ? -25.562 -24.058 -18.452 1.00 63.44 85 PHE A N 1
ATOM 688 C CA . PHE A 1 85 ? -26.520 -23.028 -18.044 1.00 63.44 85 PHE A CA 1
ATOM 689 C C . PHE A 1 85 ? -27.061 -22.256 -19.265 1.00 63.44 85 PHE A C 1
ATOM 691 O O . PHE A 1 85 ? -26.299 -22.005 -20.202 1.00 63.44 85 PHE A O 1
ATOM 698 N N . PRO A 1 86 ? -28.339 -21.822 -19.264 1.00 58.09 86 PRO A N 1
ATOM 699 C CA . PRO A 1 86 ? -28.862 -20.913 -20.287 1.00 58.09 86 PRO A CA 1
ATOM 700 C C . PRO A 1 86 ? -28.076 -19.593 -20.299 1.00 58.09 86 PRO A C 1
ATOM 702 O O . PRO A 1 86 ? -27.549 -19.187 -19.266 1.00 58.09 86 PRO A O 1
ATOM 705 N N . ALA A 1 87 ? -28.018 -18.910 -21.449 1.00 55.47 87 ALA A N 1
ATOM 706 C CA . ALA A 1 87 ? -27.126 -17.766 -21.705 1.00 55.47 87 ALA A CA 1
ATOM 707 C C . ALA A 1 87 ? -27.127 -16.674 -20.611 1.00 55.47 87 ALA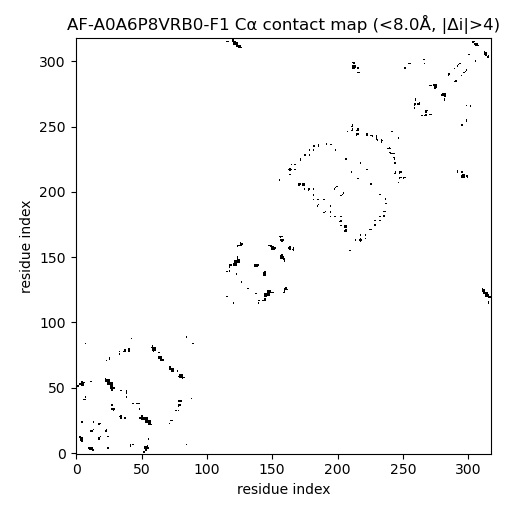 A C 1
ATOM 709 O O . ALA A 1 87 ? -26.089 -16.099 -20.308 1.00 55.47 87 ALA A O 1
ATOM 710 N N . HIS A 1 88 ? -28.268 -16.436 -19.958 1.00 59.56 88 HIS A N 1
ATOM 711 C CA . HIS A 1 88 ? -28.415 -15.447 -18.883 1.00 59.56 88 HIS A CA 1
ATOM 712 C C . HIS A 1 88 ? -27.839 -15.881 -17.513 1.00 59.56 88 HIS A C 1
ATOM 714 O O . HIS A 1 88 ? -27.708 -15.050 -16.620 1.00 59.56 88 HIS A O 1
ATOM 720 N N . LEU A 1 89 ? -27.502 -17.164 -17.332 1.00 51.03 89 LEU A N 1
ATOM 721 C CA . LEU A 1 89 ? -26.868 -17.744 -16.132 1.00 51.03 89 LEU A CA 1
ATOM 722 C C . LEU A 1 89 ? -25.441 -18.248 -16.400 1.00 51.03 89 LEU A C 1
ATOM 724 O O . LEU A 1 89 ? -24.752 -18.716 -15.481 1.00 51.03 89 LEU A O 1
ATOM 728 N N . GLN A 1 90 ? -24.981 -18.160 -17.649 1.00 59.72 90 GLN A N 1
ATOM 729 C CA . GLN A 1 90 ? -23.572 -18.322 -17.980 1.00 59.72 90 GLN A CA 1
ATOM 730 C C . GLN A 1 90 ? -22.795 -17.200 -17.286 1.00 59.72 90 GLN A C 1
ATOM 732 O O . GLN A 1 90 ? -23.283 -16.080 -17.133 1.00 59.72 90 GLN A O 1
ATOM 737 N N . ARG A 1 91 ? -21.585 -17.503 -16.794 1.00 50.22 91 ARG A N 1
ATOM 738 C CA . ARG A 1 91 ? -20.714 -16.403 -16.359 1.00 50.22 91 ARG A CA 1
ATOM 739 C C . ARG A 1 91 ? -20.529 -15.516 -17.592 1.00 50.22 91 ARG A C 1
ATOM 741 O O . ARG A 1 91 ? -20.337 -16.089 -18.663 1.00 50.22 91 ARG A O 1
ATOM 748 N N . PRO A 1 92 ? -20.531 -14.181 -17.471 1.00 40.25 92 PRO A N 1
ATOM 749 C CA . PRO A 1 92 ? -19.943 -13.370 -18.511 1.00 40.25 92 PRO A CA 1
ATOM 750 C C . PRO A 1 92 ? -18.467 -13.770 -18.563 1.00 40.25 92 PRO A C 1
ATOM 752 O O . PRO A 1 92 ? -17.646 -13.293 -17.781 1.00 40.25 92 PRO A O 1
ATOM 755 N N . GLU A 1 93 ? -18.119 -14.698 -19.447 1.00 44.25 93 GLU A N 1
ATOM 756 C CA . GLU A 1 93 ? -16.830 -14.611 -20.097 1.00 44.25 93 GLU A CA 1
ATOM 757 C C . GLU A 1 93 ? -16.891 -13.280 -20.820 1.00 44.25 93 GLU A C 1
ATOM 759 O O . GLU A 1 93 ? -17.674 -13.094 -21.754 1.00 44.25 93 GLU A O 1
ATOM 764 N N . ALA A 1 94 ? -16.152 -12.301 -20.301 1.00 39.59 94 ALA A N 1
ATOM 765 C CA . ALA A 1 94 ? -15.898 -11.071 -21.014 1.00 39.59 94 ALA A CA 1
ATOM 766 C C . ALA A 1 94 ? -15.169 -11.460 -22.304 1.00 39.59 94 ALA A C 1
ATOM 768 O O . ALA A 1 94 ? -13.942 -11.467 -22.368 1.00 39.59 94 ALA A O 1
ATOM 769 N N . THR A 1 95 ? -15.948 -11.822 -23.320 1.00 38.16 95 THR A N 1
ATOM 770 C CA . THR A 1 95 ? -15.494 -12.054 -24.678 1.00 38.16 95 THR A CA 1
ATOM 771 C C . THR A 1 95 ? -15.185 -10.674 -25.224 1.00 38.16 95 THR A C 1
ATOM 773 O O . THR A 1 95 ? -15.978 -10.034 -25.906 1.00 38.16 95 THR A O 1
ATOM 776 N N . ARG A 1 96 ? -14.023 -10.152 -24.835 1.00 39.69 96 ARG A N 1
ATOM 777 C CA . ARG A 1 96 ? -13.355 -9.118 -25.603 1.00 39.69 96 ARG A CA 1
ATOM 778 C C . ARG A 1 96 ? -12.928 -9.810 -26.886 1.00 39.69 96 ARG A C 1
ATOM 780 O O . ARG A 1 96 ? -11.902 -10.479 -26.919 1.00 39.69 96 ARG A O 1
ATOM 787 N N . SER A 1 97 ? -13.756 -9.698 -27.917 1.00 32.97 97 SER A N 1
ATOM 788 C CA . SER A 1 97 ? -13.399 -10.092 -29.272 1.00 32.97 97 SER A CA 1
ATOM 789 C C . SER A 1 97 ? -12.201 -9.248 -29.709 1.00 32.97 97 SER A C 1
ATOM 791 O O . SER A 1 97 ? -12.350 -8.122 -30.172 1.00 32.97 97 SER A O 1
ATOM 793 N N . THR A 1 98 ? -10.993 -9.761 -29.500 1.00 49.47 98 THR A N 1
ATOM 794 C CA . THR A 1 98 ? -9.779 -9.248 -30.132 1.00 49.47 98 THR A CA 1
ATOM 795 C C . THR A 1 98 ? -9.443 -10.123 -31.330 1.00 49.47 98 THR A C 1
ATOM 797 O O . THR A 1 98 ? -9.631 -11.337 -31.296 1.00 49.47 98 THR A O 1
ATOM 800 N N . THR A 1 99 ? -8.934 -9.477 -32.377 1.00 48.88 99 THR A N 1
ATOM 801 C CA . THR A 1 99 ? -8.612 -9.947 -33.738 1.00 48.88 99 THR A CA 1
ATOM 802 C C . THR A 1 99 ? -7.867 -11.294 -33.837 1.00 48.88 99 THR A C 1
ATOM 804 O O . THR A 1 99 ? -7.812 -11.897 -34.905 1.00 48.88 99 THR A O 1
ATOM 807 N N . THR A 1 100 ? -7.334 -11.804 -32.729 1.00 45.03 100 THR A N 1
ATOM 808 C CA . THR A 1 100 ? -6.570 -13.049 -32.597 1.00 45.03 100 THR A CA 1
ATOM 809 C C . THR A 1 100 ? -7.389 -14.334 -32.802 1.00 45.03 100 THR A C 1
ATOM 811 O O . THR A 1 100 ? -6.805 -15.347 -33.169 1.00 45.03 100 THR A O 1
ATOM 814 N N . SER A 1 101 ? -8.721 -14.335 -32.629 1.00 39.72 101 SER A N 1
ATOM 815 C CA . SER A 1 101 ? -9.506 -15.588 -32.710 1.00 39.72 101 SER A CA 1
ATOM 816 C C . SER A 1 101 ? -9.667 -16.154 -34.126 1.00 39.72 101 SER A C 1
ATOM 818 O O . SER A 1 101 ? -10.058 -17.304 -34.269 1.00 39.72 101 SER A O 1
ATOM 820 N N . ARG A 1 102 ? -9.372 -15.378 -35.179 1.00 48.38 102 ARG A N 1
ATOM 821 C CA . ARG A 1 102 ? -9.452 -15.867 -36.569 1.00 48.38 102 ARG A CA 1
ATOM 822 C C . ARG A 1 102 ? -8.224 -16.670 -37.013 1.00 48.38 102 ARG A C 1
ATOM 824 O O . ARG A 1 102 ? -8.225 -17.171 -38.125 1.00 48.38 102 ARG A O 1
ATOM 831 N N . ARG A 1 103 ? -7.170 -16.755 -36.191 1.00 54.78 103 ARG A N 1
ATOM 832 C CA . ARG A 1 103 ? -5.914 -17.452 -36.538 1.00 54.78 103 ARG A CA 1
ATOM 833 C C . ARG A 1 103 ? -5.728 -18.796 -35.826 1.00 54.78 103 ARG A C 1
ATOM 835 O O . ARG A 1 103 ? -4.698 -19.424 -36.005 1.00 54.78 103 ARG A O 1
ATOM 842 N N . ALA A 1 104 ? -6.692 -19.229 -35.016 1.00 38.47 104 ALA A N 1
ATOM 843 C CA . ALA A 1 104 ? -6.581 -20.434 -34.190 1.00 38.47 104 ALA A CA 1
ATOM 844 C C . ALA A 1 104 ? -7.116 -21.714 -34.870 1.00 38.47 104 ALA A C 1
ATOM 846 O O . ALA A 1 104 ? -7.579 -22.612 -34.175 1.00 38.47 104 ALA A O 1
ATOM 847 N N . GLU A 1 105 ? -7.077 -21.792 -36.205 1.00 47.91 105 GLU A N 1
ATOM 848 C CA . GLU A 1 105 ? -7.276 -23.059 -36.934 1.00 47.91 105 GLU A CA 1
ATOM 849 C C . GLU A 1 105 ? -5.952 -23.773 -37.262 1.00 47.91 105 GLU A C 1
ATOM 851 O O . GLU A 1 105 ? -5.986 -24.858 -37.831 1.00 47.91 105 GLU A O 1
ATOM 856 N N . ASP A 1 106 ? -4.796 -23.227 -36.862 1.00 44.47 106 ASP A N 1
ATOM 857 C CA . ASP A 1 106 ? -3.517 -23.934 -36.996 1.00 44.47 106 ASP A CA 1
ATOM 858 C C . ASP A 1 106 ? -3.185 -24.772 -35.749 1.00 44.47 106 ASP A C 1
ATOM 860 O O . ASP A 1 106 ? -3.251 -24.306 -34.608 1.00 44.47 106 ASP A O 1
ATOM 864 N N . GLU A 1 107 ? -2.838 -26.031 -36.016 1.00 38.09 107 GLU A N 1
ATOM 865 C CA . GLU A 1 107 ? -2.460 -27.109 -35.094 1.00 38.09 107 GLU A CA 1
ATOM 866 C C . GLU A 1 107 ? -1.393 -26.724 -34.039 1.00 38.09 107 GLU A C 1
ATOM 868 O O . GLU A 1 107 ? -0.512 -25.896 -34.295 1.00 38.09 107 GLU A O 1
ATOM 873 N N . PRO A 1 108 ? -1.402 -27.353 -32.845 1.00 43.34 108 PRO A N 1
ATOM 874 C CA . PRO A 1 108 ? -0.512 -26.977 -31.752 1.00 43.34 108 PRO A CA 1
ATOM 875 C C . PRO A 1 108 ? 0.888 -27.599 -31.900 1.00 43.34 108 PRO A C 1
ATOM 877 O O . PRO A 1 108 ? 1.036 -28.820 -31.921 1.00 43.34 108 PRO A O 1
ATOM 880 N N . GLN A 1 109 ? 1.941 -26.770 -31.894 1.00 36.22 109 GLN A N 1
ATOM 881 C CA . GLN A 1 109 ? 3.325 -27.237 -31.723 1.00 36.22 109 GLN A CA 1
ATOM 882 C C . GLN A 1 109 ? 3.771 -27.273 -30.243 1.00 36.22 109 GLN A C 1
ATOM 884 O O . GLN A 1 109 ? 3.301 -26.466 -29.432 1.00 36.22 109 GLN A O 1
ATOM 889 N N . PRO A 1 110 ? 4.674 -28.204 -29.860 1.00 46.59 110 PRO A N 1
ATOM 890 C CA . PRO A 1 110 ? 4.920 -28.562 -28.470 1.00 46.59 110 PRO A CA 1
ATOM 891 C C . PRO A 1 110 ? 6.164 -27.866 -27.903 1.00 46.59 110 PRO A C 1
ATOM 893 O O . PRO A 1 110 ? 7.272 -28.358 -28.078 1.00 46.59 110 PRO A O 1
ATOM 896 N N . ASN A 1 111 ? 5.985 -26.758 -27.176 1.00 38.56 111 ASN A N 1
ATOM 897 C CA . ASN A 1 111 ? 6.972 -26.192 -26.235 1.00 38.56 111 ASN A CA 1
ATOM 898 C C . ASN A 1 111 ? 6.492 -24.845 -25.671 1.00 38.56 111 ASN A C 1
ATOM 900 O O . ASN A 1 111 ? 6.961 -23.776 -26.058 1.00 38.56 111 ASN A O 1
ATOM 904 N N . VAL A 1 112 ? 5.592 -24.880 -24.685 1.00 39.75 112 VAL A N 1
ATOM 905 C CA . VAL A 1 112 ? 5.253 -23.678 -23.907 1.00 39.75 112 VAL A CA 1
ATOM 906 C C . VAL A 1 112 ? 6.358 -23.421 -22.878 1.00 39.75 112 VAL A C 1
ATOM 908 O O . VAL A 1 112 ? 6.221 -23.710 -21.692 1.00 39.75 112 VAL A O 1
ATOM 911 N N . VAL A 1 113 ? 7.475 -22.856 -23.334 1.00 48.00 113 VAL A N 1
ATOM 912 C CA . VAL A 1 113 ? 8.205 -21.895 -22.500 1.00 48.00 113 VAL A CA 1
ATOM 913 C C . VAL A 1 113 ? 7.269 -20.694 -22.361 1.00 48.00 113 VAL A C 1
ATOM 915 O O . VAL A 1 113 ? 6.588 -20.339 -23.318 1.00 48.00 113 VAL A O 1
ATOM 918 N N . SER A 1 114 ? 7.153 -20.087 -21.182 1.00 52.28 114 SER A N 1
ATOM 919 C CA . SER A 1 114 ? 6.361 -18.865 -21.003 1.00 52.28 114 SER A CA 1
ATOM 920 C C . SER A 1 114 ? 6.995 -17.726 -21.809 1.00 52.28 114 SER A C 1
ATOM 922 O O . SER A 1 114 ? 7.839 -16.988 -21.303 1.00 52.28 114 SER A O 1
ATOM 924 N N . ILE A 1 115 ? 6.634 -17.629 -23.087 1.00 66.81 115 ILE A N 1
ATOM 925 C CA . ILE A 1 115 ? 7.113 -16.607 -24.009 1.00 66.81 115 ILE A CA 1
ATOM 926 C C . ILE A 1 115 ? 6.622 -15.255 -23.477 1.00 66.81 115 ILE A C 1
ATOM 928 O O . ILE A 1 115 ? 5.416 -15.017 -23.366 1.00 66.81 115 ILE A O 1
ATOM 932 N N . LEU A 1 116 ? 7.558 -14.383 -23.089 1.00 73.12 116 LEU A N 1
ATOM 933 C CA . LEU A 1 116 ? 7.243 -13.032 -22.634 1.00 73.12 116 LEU A CA 1
ATOM 934 C C . LEU A 1 116 ? 6.571 -12.259 -23.770 1.00 73.12 116 LEU A C 1
ATOM 936 O O . LEU A 1 116 ? 7.092 -12.172 -24.879 1.00 73.12 116 LEU A O 1
ATOM 940 N N . ASN A 1 117 ? 5.406 -11.681 -23.484 1.00 80.25 117 ASN A N 1
ATOM 941 C CA . ASN A 1 117 ? 4.699 -10.851 -24.446 1.00 80.25 117 ASN A CA 1
ATOM 942 C C . ASN A 1 117 ? 5.385 -9.479 -24.531 1.00 80.25 117 ASN A C 1
ATOM 944 O O . ASN A 1 117 ? 5.232 -8.649 -23.628 1.00 80.25 117 ASN A O 1
ATOM 948 N N . VAL A 1 118 ? 6.120 -9.242 -25.619 1.00 81.38 118 VAL A N 1
ATOM 949 C CA . VAL A 1 118 ? 6.870 -7.998 -25.861 1.00 81.38 118 VAL A CA 1
ATOM 950 C C . VAL A 1 118 ? 5.946 -6.782 -25.812 1.00 81.38 118 VAL A C 1
ATOM 952 O O . VAL A 1 118 ? 6.218 -5.817 -25.100 1.00 81.38 118 VAL A O 1
ATOM 955 N N . ALA A 1 119 ? 4.770 -6.870 -26.439 1.00 80.25 119 ALA A N 1
ATOM 956 C CA . ALA A 1 119 ? 3.788 -5.789 -26.456 1.00 80.25 119 ALA A CA 1
ATOM 957 C C . ALA A 1 119 ? 3.267 -5.399 -25.058 1.00 80.25 119 ALA A C 1
ATOM 959 O O . ALA A 1 119 ? 2.863 -4.248 -24.857 1.00 80.25 119 ALA A O 1
ATOM 960 N N . LYS A 1 120 ? 3.300 -6.312 -24.077 1.00 81.88 120 LYS A N 1
ATOM 961 C CA . LYS A 1 120 ? 2.960 -6.049 -22.663 1.00 81.88 120 LYS A CA 1
ATOM 962 C C . LYS A 1 120 ? 4.168 -5.740 -21.776 1.00 81.88 120 LYS A C 1
ATOM 964 O O . LYS A 1 120 ? 3.981 -5.394 -20.609 1.00 81.88 120 LYS A O 1
ATOM 969 N N . THR A 1 121 ? 5.382 -5.884 -22.291 1.00 84.12 121 THR A N 1
ATOM 970 C CA . THR A 1 121 ? 6.612 -5.676 -21.528 1.00 84.12 121 THR A CA 1
ATOM 971 C C . THR A 1 121 ? 7.066 -4.237 -21.701 1.00 84.12 121 THR A C 1
ATOM 973 O O . THR A 1 121 ? 6.991 -3.669 -22.793 1.00 84.12 121 THR A O 1
ATOM 976 N N . ARG A 1 122 ? 7.472 -3.610 -20.602 1.00 85.06 122 ARG A N 1
ATOM 977 C CA . ARG A 1 122 ? 8.052 -2.269 -20.614 1.00 85.06 122 ARG A CA 1
ATOM 978 C C . ARG A 1 122 ? 9.382 -2.315 -19.888 1.00 85.06 122 ARG A C 1
ATOM 980 O O . ARG A 1 122 ? 9.501 -2.932 -18.827 1.00 85.06 122 ARG A O 1
ATOM 987 N N . GLU A 1 123 ? 10.374 -1.669 -20.474 1.00 87.25 123 GLU A N 1
ATOM 988 C CA . GLU A 1 123 ? 11.685 -1.508 -19.866 1.00 87.25 123 GLU A CA 1
ATOM 989 C C . GLU A 1 123 ? 11.715 -0.186 -19.101 1.00 87.25 123 GLU A C 1
ATOM 991 O O . GLU A 1 123 ? 11.382 0.860 -19.650 1.00 87.25 123 GLU A O 1
ATOM 996 N N . MET A 1 124 ? 12.109 -0.218 -17.828 1.00 87.31 124 MET A N 1
ATOM 997 C CA . MET A 1 124 ? 12.375 0.996 -17.062 1.00 87.31 124 MET A CA 1
ATOM 998 C C . MET A 1 124 ? 13.848 1.013 -16.673 1.00 87.31 124 MET A C 1
ATOM 1000 O O . MET A 1 124 ? 14.311 0.209 -15.864 1.00 87.31 124 MET A O 1
ATOM 1004 N N . VAL A 1 125 ? 14.583 1.961 -17.245 1.00 83.69 125 VAL A N 1
ATOM 1005 C CA . VAL A 1 125 ? 16.009 2.140 -16.972 1.00 83.69 125 VAL A CA 1
ATOM 1006 C C . VAL A 1 125 ? 16.184 3.046 -15.760 1.00 83.69 125 VAL A C 1
ATOM 1008 O O . VAL A 1 125 ? 15.765 4.200 -15.787 1.00 83.69 125 VAL A O 1
ATOM 1011 N N . ILE A 1 126 ? 16.845 2.547 -14.716 1.00 82.62 126 ILE A N 1
ATOM 1012 C CA . ILE A 1 126 ? 17.155 3.311 -13.502 1.00 82.62 126 ILE A CA 1
ATOM 1013 C C . ILE A 1 126 ? 18.674 3.489 -13.427 1.00 82.62 126 ILE A C 1
ATOM 1015 O O . ILE A 1 126 ? 19.397 2.591 -13.000 1.00 82.62 126 ILE A O 1
ATOM 1019 N N . ASP A 1 127 ? 19.166 4.658 -13.846 1.00 79.38 127 ASP A N 1
ATOM 1020 C CA . ASP A 1 127 ? 20.599 4.965 -13.889 1.00 79.38 127 ASP A CA 1
ATOM 1021 C C . ASP A 1 127 ? 20.936 6.242 -13.104 1.00 79.38 127 ASP A C 1
ATOM 1023 O O . ASP A 1 127 ? 20.560 7.354 -13.478 1.00 79.38 127 ASP A O 1
ATOM 1027 N N . PHE A 1 128 ? 21.682 6.073 -12.009 1.00 75.62 128 PHE A N 1
ATOM 1028 C CA . PHE A 1 128 ? 22.144 7.160 -11.138 1.00 75.62 128 PHE A CA 1
ATOM 1029 C C . PHE A 1 128 ? 23.600 7.568 -11.383 1.00 75.62 128 PHE A C 1
ATOM 1031 O O . PHE A 1 128 ? 24.156 8.372 -10.625 1.00 75.62 128 PHE A O 1
ATOM 1038 N N . ARG A 1 129 ? 24.261 7.005 -12.400 1.00 77.44 129 ARG A N 1
ATOM 1039 C CA . ARG A 1 129 ? 25.644 7.361 -12.727 1.00 77.44 129 ARG A CA 1
ATOM 1040 C C . ARG A 1 129 ? 25.711 8.821 -13.179 1.00 77.44 129 ARG A C 1
ATOM 1042 O O . ARG A 1 129 ? 24.864 9.304 -13.926 1.00 77.44 129 ARG A O 1
ATOM 1049 N N . ARG A 1 130 ? 26.754 9.536 -12.735 1.00 76.00 130 ARG A N 1
ATOM 1050 C CA . ARG A 1 130 ? 27.002 10.937 -13.138 1.00 76.00 130 ARG A CA 1
ATOM 1051 C C . ARG A 1 130 ? 27.300 11.062 -14.631 1.00 76.00 130 ARG A C 1
ATOM 1053 O O . ARG A 1 130 ? 26.924 12.050 -15.247 1.00 76.00 130 ARG A O 1
ATOM 1060 N N . VAL A 1 131 ? 27.972 10.058 -15.190 1.00 80.25 131 VAL A N 1
ATOM 1061 C CA . VAL A 1 131 ? 28.226 9.930 -16.624 1.00 80.25 131 VAL A CA 1
ATOM 1062 C C . VAL A 1 131 ? 27.269 8.876 -17.155 1.00 80.25 131 VAL A C 1
ATOM 1064 O O . VAL A 1 131 ? 27.333 7.721 -16.735 1.00 80.25 131 VAL A O 1
ATOM 1067 N N . ARG A 1 132 ? 26.364 9.286 -18.044 1.00 72.69 132 ARG A N 1
ATOM 1068 C CA . ARG A 1 132 ? 25.398 8.377 -18.661 1.00 72.69 132 ARG A CA 1
ATOM 1069 C C . ARG A 1 132 ? 26.061 7.626 -19.806 1.00 72.69 132 ARG A C 1
ATOM 1071 O O . ARG A 1 132 ? 26.705 8.233 -20.657 1.00 72.69 132 ARG A O 1
ATOM 1078 N N . THR A 1 133 ? 25.876 6.314 -19.829 1.00 73.06 133 THR A N 1
ATOM 1079 C CA . THR A 1 133 ? 26.240 5.469 -20.970 1.00 73.06 133 THR A CA 1
ATOM 1080 C C . THR A 1 133 ? 24.985 5.226 -21.799 1.00 73.06 133 THR A C 1
ATOM 1082 O O . THR A 1 133 ? 23.929 4.960 -21.226 1.00 73.06 133 THR A O 1
ATOM 1085 N N . SER A 1 134 ? 25.077 5.298 -23.128 1.00 71.94 134 SER A N 1
ATOM 1086 C CA . SER A 1 134 ? 23.980 4.860 -23.994 1.00 71.94 134 SER A CA 1
ATOM 1087 C C . SER A 1 134 ? 23.774 3.358 -23.810 1.00 71.94 134 SER A C 1
ATOM 1089 O O . SER A 1 134 ? 24.691 2.574 -24.060 1.00 71.94 134 SER A O 1
ATOM 1091 N N . LEU A 1 135 ? 22.592 2.967 -23.343 1.00 74.81 135 LEU A N 1
ATOM 1092 C CA . LEU A 1 135 ? 22.213 1.563 -23.260 1.00 74.81 135 LEU A CA 1
ATOM 1093 C C . LEU A 1 135 ? 21.721 1.096 -24.630 1.00 74.81 135 LEU A C 1
ATOM 1095 O O . LEU A 1 135 ? 21.070 1.853 -25.351 1.00 74.81 135 LEU A O 1
ATOM 1099 N N . LEU A 1 136 ? 22.068 -0.138 -24.987 1.00 75.38 136 LEU A N 1
ATOM 1100 C CA . LEU A 1 136 ? 21.530 -0.783 -26.179 1.00 75.38 136 LEU A CA 1
ATOM 1101 C C . LEU A 1 136 ? 20.039 -1.083 -25.950 1.00 75.38 136 LEU A C 1
ATOM 1103 O O . LEU A 1 136 ? 19.695 -1.492 -24.838 1.00 75.38 136 LEU A O 1
ATOM 1107 N N . PRO A 1 137 ? 19.171 -0.896 -26.962 1.00 77.75 137 PRO A N 1
ATOM 1108 C CA . PRO A 1 137 ? 17.764 -1.267 -26.862 1.00 77.75 137 PRO A CA 1
ATOM 1109 C C . PRO A 1 137 ? 17.599 -2.740 -26.475 1.00 77.75 137 PRO A C 1
ATOM 1111 O O . PRO A 1 137 ? 18.282 -3.614 -27.014 1.00 77.75 137 PRO A O 1
ATOM 1114 N N . LEU A 1 138 ? 16.699 -3.016 -25.532 1.00 82.31 138 LEU A N 1
ATOM 1115 C CA . LEU A 1 138 ? 16.353 -4.376 -25.143 1.00 82.31 138 LEU A CA 1
ATOM 1116 C C . LEU A 1 138 ? 15.460 -5.020 -26.206 1.00 82.31 138 LEU A C 1
ATOM 1118 O O . LEU A 1 138 ? 14.321 -4.594 -26.397 1.00 82.31 138 LEU A O 1
ATOM 1122 N N . CYS A 1 139 ? 15.934 -6.102 -26.820 1.00 80.94 139 CYS A N 1
ATOM 1123 C CA . CYS A 1 139 ? 15.143 -6.895 -27.758 1.00 80.94 139 CYS A CA 1
ATOM 1124 C C . CYS A 1 139 ? 14.697 -8.213 -27.104 1.00 80.94 139 CYS A C 1
ATOM 1126 O O . CYS A 1 139 ? 15.524 -8.982 -26.610 1.00 80.94 139 CYS A O 1
ATOM 1128 N N . ILE A 1 140 ? 13.399 -8.516 -27.141 1.00 80.81 140 ILE A N 1
ATOM 1129 C CA . ILE A 1 140 ? 12.844 -9.817 -26.743 1.00 80.81 140 ILE A CA 1
ATOM 1130 C C . ILE A 1 140 ? 12.252 -10.456 -28.001 1.00 80.81 140 ILE A C 1
ATOM 1132 O O . ILE A 1 140 ? 11.399 -9.865 -28.646 1.00 80.81 140 ILE A O 1
ATOM 1136 N N . LEU A 1 141 ? 12.715 -11.658 -28.371 1.00 79.62 141 LEU A N 1
ATOM 1137 C CA . LEU A 1 141 ? 12.283 -12.375 -29.591 1.00 79.62 141 LEU A CA 1
ATOM 1138 C C . LEU A 1 141 ? 12.484 -11.577 -30.897 1.00 79.62 141 LEU A C 1
ATOM 1140 O O . LEU A 1 141 ? 11.739 -11.755 -31.854 1.00 79.62 141 LEU A O 1
ATOM 1144 N N . GLY A 1 142 ? 13.492 -10.700 -30.936 1.00 79.25 142 GLY A N 1
ATOM 1145 C CA . GLY A 1 142 ? 13.775 -9.850 -32.098 1.00 79.25 142 GLY A CA 1
ATOM 1146 C C . GLY A 1 142 ? 12.887 -8.606 -32.215 1.00 79.25 142 GLY A C 1
ATOM 1147 O O . GLY A 1 142 ? 13.052 -7.853 -33.169 1.00 79.25 142 GLY A O 1
ATOM 1148 N N . GLU A 1 143 ? 11.987 -8.364 -31.257 1.00 83.88 143 GLU A N 1
ATOM 1149 C CA . GLU A 1 143 ? 11.207 -7.128 -31.156 1.00 83.88 143 GLU A CA 1
ATOM 1150 C C . GLU A 1 143 ? 11.750 -6.225 -30.039 1.00 83.88 143 GLU A C 1
ATOM 1152 O O . GLU A 1 143 ? 12.079 -6.694 -28.944 1.00 83.88 143 GLU A O 1
ATOM 1157 N N . ASP A 1 144 ? 11.805 -4.920 -30.304 1.00 85.50 144 ASP A N 1
ATOM 1158 C CA . ASP A 1 144 ? 12.269 -3.921 -29.342 1.00 85.50 144 ASP A CA 1
ATOM 1159 C C . ASP A 1 144 ? 11.235 -3.685 -28.235 1.00 85.50 144 ASP A C 1
ATOM 1161 O O . ASP A 1 144 ? 10.048 -3.436 -28.477 1.00 85.50 144 ASP A O 1
ATOM 1165 N N . VAL A 1 145 ? 11.696 -3.715 -26.988 1.00 87.50 145 VAL A N 1
ATOM 1166 C CA . VAL A 1 145 ? 10.875 -3.411 -25.819 1.00 87.50 145 VAL A CA 1
ATOM 1167 C C . VAL A 1 145 ? 10.804 -1.901 -25.628 1.00 87.50 145 VAL A C 1
ATOM 1169 O O . VAL A 1 145 ? 11.813 -1.203 -25.572 1.00 87.50 145 VAL A O 1
ATOM 1172 N N . ALA A 1 146 ? 9.587 -1.383 -25.466 1.00 87.00 146 ALA A N 1
ATOM 1173 C CA . ALA A 1 146 ? 9.392 0.039 -25.225 1.00 87.00 146 ALA A CA 1
ATOM 1174 C C . ALA A 1 146 ? 9.953 0.463 -23.856 1.00 87.00 146 ALA A C 1
ATOM 1176 O O . ALA A 1 146 ? 9.530 -0.050 -22.811 1.00 87.00 146 ALA A O 1
ATOM 1177 N N . VAL A 1 147 ? 10.851 1.450 -23.880 1.00 88.88 147 VAL A N 1
ATOM 1178 C CA . VAL A 1 147 ? 11.402 2.104 -22.688 1.00 88.88 147 VAL A CA 1
ATOM 1179 C C . VAL A 1 147 ? 10.403 3.124 -22.142 1.00 88.88 147 VAL A C 1
ATOM 1181 O O . VAL A 1 147 ? 9.819 3.900 -22.900 1.00 88.88 147 VAL A O 1
ATOM 1184 N N . VAL A 1 148 ? 10.203 3.135 -20.825 1.00 90.12 148 VAL A N 1
ATOM 1185 C CA . VAL A 1 148 ? 9.292 4.053 -20.129 1.00 90.12 148 VAL A CA 1
ATOM 1186 C C . VAL A 1 148 ? 9.989 4.775 -18.982 1.00 90.12 148 VAL A C 1
ATOM 1188 O O . VAL A 1 148 ? 10.834 4.212 -18.285 1.00 90.12 148 VAL A O 1
ATOM 1191 N N . GLU A 1 149 ? 9.605 6.031 -18.765 1.00 89.25 149 GLU A N 1
ATOM 1192 C CA . GLU A 1 149 ? 10.087 6.828 -17.633 1.00 89.25 149 GLU A CA 1
ATOM 1193 C C . GLU A 1 149 ? 9.240 6.624 -16.380 1.00 89.25 149 GLU A C 1
ATOM 1195 O O . GLU A 1 149 ? 9.770 6.677 -15.274 1.00 89.25 149 GLU A O 1
ATOM 1200 N N . ASP A 1 150 ? 7.944 6.355 -16.542 1.00 89.81 150 ASP A N 1
ATOM 1201 C CA . ASP A 1 150 ? 7.018 6.063 -15.457 1.00 89.81 150 ASP A CA 1
ATOM 1202 C C . ASP A 1 150 ? 6.211 4.792 -15.733 1.00 89.81 150 ASP A C 1
ATOM 1204 O O . ASP A 1 150 ? 5.909 4.433 -16.872 1.00 89.81 150 ASP A O 1
ATOM 1208 N N . TYR A 1 151 ? 5.877 4.076 -14.663 1.00 89.81 151 TYR A N 1
ATOM 1209 C CA . TYR A 1 151 ? 5.084 2.862 -14.750 1.00 89.81 151 TYR A CA 1
ATOM 1210 C C . TYR A 1 151 ? 4.282 2.633 -13.475 1.00 89.81 151 TYR A C 1
ATOM 1212 O O . TYR A 1 151 ? 4.757 2.821 -12.354 1.00 89.81 151 TYR A O 1
ATOM 1220 N N . LYS A 1 152 ? 3.037 2.182 -13.632 1.00 90.81 152 LYS A N 1
ATOM 1221 C CA . LYS A 1 152 ? 2.172 1.843 -12.503 1.00 90.81 152 LYS A CA 1
ATOM 1222 C C . LYS A 1 152 ? 2.162 0.337 -12.284 1.00 90.81 152 LYS A C 1
ATOM 1224 O O . LYS A 1 152 ? 1.455 -0.389 -12.978 1.00 90.81 152 LYS A O 1
ATOM 1229 N N . TYR A 1 153 ? 2.857 -0.115 -11.249 1.00 87.38 153 TYR A N 1
ATOM 1230 C CA . TYR A 1 153 ? 2.929 -1.524 -10.881 1.00 87.38 153 TYR A CA 1
ATOM 1231 C C . TYR A 1 153 ? 2.094 -1.822 -9.633 1.00 87.38 153 TYR A C 1
ATOM 1233 O O . TYR A 1 153 ? 2.302 -1.226 -8.578 1.00 87.38 153 TYR A O 1
ATOM 1241 N N . LEU A 1 154 ? 1.112 -2.725 -9.755 1.00 88.75 154 LEU A N 1
ATOM 1242 C CA . LEU A 1 154 ? 0.216 -3.157 -8.665 1.00 88.75 154 LEU A CA 1
ATOM 1243 C C . LEU A 1 154 ? -0.398 -2.003 -7.842 1.00 88.75 154 LEU A C 1
ATOM 1245 O O . LEU A 1 154 ? -0.723 -2.152 -6.669 1.00 88.75 154 LEU A O 1
ATOM 1249 N N . GLY A 1 155 ? -0.581 -0.832 -8.457 1.00 87.56 155 GLY A N 1
ATOM 1250 C CA . GLY A 1 155 ? -1.139 0.351 -7.799 1.00 87.56 155 GLY A CA 1
ATOM 1251 C C . GLY A 1 155 ? -0.125 1.324 -7.189 1.00 87.56 155 GLY A C 1
ATOM 1252 O O . GLY A 1 155 ? -0.569 2.363 -6.696 1.00 87.56 155 GLY A O 1
ATOM 1253 N N . VAL A 1 156 ? 1.177 1.033 -7.266 1.00 90.88 156 VAL A N 1
ATOM 1254 C CA . VAL A 1 156 ? 2.288 1.943 -6.942 1.00 90.88 156 VAL A CA 1
ATOM 1255 C C . VAL A 1 156 ? 2.798 2.587 -8.229 1.00 90.88 156 VAL A C 1
ATOM 1257 O O . VAL A 1 156 ? 2.997 1.897 -9.226 1.00 90.88 156 VAL A O 1
ATOM 1260 N N . HIS A 1 157 ? 2.992 3.905 -8.220 1.00 91.56 157 HIS A N 1
ATOM 1261 C CA . HIS A 1 157 ? 3.638 4.603 -9.334 1.00 91.56 157 HIS A CA 1
ATOM 1262 C C . HIS A 1 157 ? 5.151 4.628 -9.120 1.00 91.56 157 HIS A C 1
ATOM 1264 O O . HIS A 1 157 ? 5.615 5.086 -8.077 1.00 91.56 157 HIS A O 1
ATOM 1270 N N . LEU A 1 158 ? 5.880 4.116 -10.102 1.00 88.69 158 LEU A N 1
ATOM 1271 C CA . LEU A 1 158 ? 7.332 4.070 -10.169 1.00 88.69 158 LEU A CA 1
ATOM 1272 C C . LEU A 1 158 ? 7.778 5.023 -11.273 1.00 88.69 158 LEU A C 1
ATOM 1274 O O . LEU A 1 158 ? 7.120 5.108 -12.309 1.00 88.69 158 LEU A O 1
ATOM 1278 N N . ASP A 1 159 ? 8.888 5.705 -11.057 1.00 88.12 159 ASP A N 1
ATOM 1279 C CA . ASP A 1 159 ? 9.559 6.528 -12.055 1.00 88.12 159 ASP A CA 1
ATOM 1280 C C . ASP A 1 159 ? 11.050 6.179 -12.100 1.00 88.12 159 ASP A C 1
ATOM 1282 O O . ASP A 1 159 ? 11.621 5.716 -11.111 1.00 88.12 159 ASP A O 1
ATOM 1286 N N . ASN A 1 160 ? 11.690 6.425 -13.239 1.00 84.56 160 ASN A N 1
ATOM 1287 C CA . ASN A 1 160 ? 13.102 6.130 -13.482 1.00 84.56 160 ASN A CA 1
ATOM 1288 C C . ASN A 1 160 ? 14.072 6.883 -12.547 1.00 84.56 160 ASN A C 1
ATOM 1290 O O . ASN A 1 160 ? 15.204 6.445 -12.346 1.00 84.56 160 ASN A O 1
ATOM 1294 N N . GLY A 1 161 ? 13.630 7.994 -11.953 1.00 81.94 161 GLY A N 1
ATOM 1295 C CA . GLY A 1 161 ? 14.367 8.773 -10.961 1.00 81.94 161 GLY A CA 1
ATOM 1296 C C . GLY A 1 161 ? 14.064 8.377 -9.518 1.00 81.94 161 GLY A C 1
ATOM 1297 O O . GLY A 1 161 ? 14.622 8.981 -8.597 1.00 81.94 161 GLY A O 1
ATOM 1298 N N . LEU A 1 162 ? 13.185 7.391 -9.308 1.00 81.31 162 LEU A N 1
ATOM 1299 C CA . LEU A 1 162 ? 12.716 6.945 -7.999 1.00 81.31 162 LEU A CA 1
ATOM 1300 C C . LEU A 1 162 ? 12.134 8.089 -7.137 1.00 81.31 162 LEU A C 1
ATOM 1302 O O . LEU A 1 162 ? 12.209 8.089 -5.904 1.00 81.31 162 LEU A O 1
ATOM 1306 N N . ASN A 1 163 ? 11.555 9.090 -7.798 1.00 84.31 163 ASN A N 1
ATOM 1307 C CA . ASN A 1 163 ? 10.809 10.198 -7.234 1.00 84.31 163 ASN A CA 1
ATOM 1308 C C . ASN A 1 163 ? 9.342 9.833 -6.970 1.00 84.31 163 ASN A C 1
ATOM 1310 O O . ASN A 1 163 ? 8.436 9.964 -7.791 1.00 84.31 163 ASN A O 1
ATOM 1314 N N . TRP A 1 164 ? 9.058 9.567 -5.706 1.00 89.12 164 TRP A N 1
ATOM 1315 C CA . TRP A 1 164 ? 7.743 9.127 -5.261 1.00 89.12 164 TRP A CA 1
ATOM 1316 C C . TRP A 1 164 ? 6.600 10.140 -5.339 1.00 89.12 164 TRP A C 1
ATOM 1318 O O . TRP A 1 164 ? 5.515 9.824 -4.863 1.00 89.12 164 TRP A O 1
ATOM 1328 N N . ARG A 1 165 ? 6.779 11.329 -5.924 1.00 91.38 165 ARG A N 1
ATOM 1329 C CA . ARG A 1 165 ? 5.755 12.387 -5.963 1.00 91.38 165 ARG A CA 1
ATOM 1330 C C . ARG A 1 165 ? 4.427 11.927 -6.569 1.00 91.38 165 ARG A C 1
ATOM 1332 O O . ARG A 1 165 ? 3.374 12.168 -5.985 1.00 91.38 165 ARG A O 1
ATOM 1339 N N . ILE A 1 166 ? 4.456 11.258 -7.726 1.00 93.75 166 ILE A N 1
ATOM 1340 C CA . ILE A 1 166 ? 3.226 10.787 -8.390 1.00 93.75 166 ILE A CA 1
ATOM 1341 C C . ILE A 1 166 ? 2.504 9.778 -7.487 1.00 93.75 166 ILE A C 1
ATOM 1343 O O . ILE A 1 166 ? 1.286 9.851 -7.293 1.00 93.75 166 ILE A O 1
ATOM 1347 N N . ASN A 1 167 ? 3.267 8.870 -6.875 1.00 94.06 167 ASN A N 1
ATOM 1348 C CA . ASN A 1 167 ? 2.741 7.878 -5.949 1.00 94.06 167 ASN A CA 1
ATOM 1349 C C . ASN A 1 167 ? 2.167 8.520 -4.675 1.00 94.06 167 ASN A C 1
ATOM 1351 O O . ASN A 1 167 ? 1.036 8.223 -4.294 1.00 94.06 167 ASN A O 1
ATOM 1355 N N . THR A 1 168 ? 2.903 9.427 -4.031 1.00 95.12 168 THR A N 1
ATOM 1356 C CA . THR A 1 168 ? 2.487 10.091 -2.788 1.00 95.12 168 THR A CA 1
ATOM 1357 C C . THR A 1 168 ? 1.277 10.988 -3.015 1.00 95.12 168 THR A C 1
ATOM 1359 O O . THR A 1 168 ? 0.372 10.994 -2.181 1.00 95.12 168 THR A O 1
ATOM 1362 N N . ASP A 1 169 ? 1.179 11.671 -4.160 1.00 96.25 169 ASP A N 1
ATOM 1363 C CA . ASP A 1 169 ? -0.010 12.434 -4.542 1.00 96.25 169 ASP A CA 1
ATOM 1364 C C . ASP A 1 169 ? -1.228 11.520 -4.744 1.00 96.25 169 ASP A C 1
ATOM 1366 O O . ASP A 1 169 ? -2.324 11.834 -4.264 1.00 96.25 169 ASP A O 1
ATOM 1370 N N . ALA A 1 170 ? -1.054 10.365 -5.392 1.00 96.50 170 ALA A N 1
ATOM 1371 C CA . ALA A 1 170 ? -2.117 9.375 -5.548 1.00 96.50 170 ALA A CA 1
ATOM 1372 C C . ALA A 1 170 ? -2.568 8.792 -4.194 1.00 96.50 170 ALA A C 1
ATOM 1374 O O . ALA A 1 170 ? -3.773 8.709 -3.927 1.00 96.50 170 ALA A O 1
ATOM 1375 N N . VAL A 1 171 ? -1.625 8.440 -3.314 1.00 96.56 171 VAL A N 1
ATOM 1376 C CA . VAL A 1 171 ? -1.891 7.961 -1.946 1.00 96.56 171 VAL A CA 1
ATOM 1377 C C . VAL A 1 171 ? -2.602 9.035 -1.126 1.00 96.56 171 VAL A C 1
ATOM 1379 O O . VAL A 1 171 ? -3.612 8.750 -0.485 1.00 96.56 171 VAL A O 1
ATOM 1382 N N . HIS A 1 172 ? -2.147 10.287 -1.192 1.00 96.69 172 HIS A N 1
ATOM 1383 C CA . HIS A 1 172 ? -2.758 11.405 -0.479 1.00 96.69 172 HIS A CA 1
ATOM 1384 C C . HIS A 1 172 ? -4.197 11.659 -0.949 1.00 96.69 172 HIS A C 1
ATOM 1386 O O . HIS A 1 172 ? -5.095 11.808 -0.118 1.00 96.69 172 HIS A O 1
ATOM 1392 N N . LYS A 1 173 ? -4.453 11.672 -2.267 1.00 97.19 173 LYS A N 1
ATOM 1393 C CA . LYS A 1 173 ? -5.809 11.823 -2.832 1.00 97.19 173 LYS A CA 1
ATOM 1394 C C . LYS A 1 173 ? -6.737 10.694 -2.372 1.00 97.19 173 LYS A C 1
ATOM 1396 O O . LYS A 1 173 ? -7.845 10.966 -1.904 1.00 97.19 173 LYS A O 1
ATOM 1401 N N . LYS A 1 174 ? -6.272 9.440 -2.427 1.00 96.81 174 LYS A N 1
ATOM 1402 C CA . LYS A 1 174 ? -7.023 8.281 -1.913 1.00 96.81 174 LYS A CA 1
ATOM 1403 C C . LYS A 1 174 ? -7.289 8.412 -0.413 1.00 96.81 174 LYS A C 1
ATOM 1405 O O . LYS A 1 174 ? -8.434 8.283 0.012 1.00 96.81 174 LYS A O 1
ATOM 1410 N N . GLY A 1 175 ? -6.267 8.727 0.380 1.00 97.38 175 GLY A N 1
ATOM 1411 C CA . GLY A 1 175 ? -6.373 8.915 1.826 1.00 97.38 175 GLY A CA 1
ATOM 1412 C C . GLY A 1 175 ? -7.373 10.006 2.210 1.00 97.38 175 GLY A C 1
ATOM 1413 O O . GLY A 1 175 ? -8.209 9.789 3.082 1.00 97.38 175 GLY A O 1
ATOM 1414 N N . MET A 1 176 ? -7.360 11.144 1.509 1.00 97.12 176 MET A N 1
ATOM 1415 C CA . MET A 1 176 ? -8.335 12.226 1.690 1.00 97.12 176 MET A CA 1
ATOM 1416 C C . MET A 1 176 ? -9.770 11.778 1.409 1.00 97.12 176 MET A C 1
ATOM 1418 O O . MET A 1 176 ? -10.663 12.056 2.210 1.00 97.12 176 MET A O 1
ATOM 1422 N N . SER A 1 177 ? -9.989 11.050 0.311 1.00 97.62 177 SER A N 1
ATOM 1423 C CA . SER A 1 177 ? -11.303 10.487 -0.014 1.00 97.62 177 SER A CA 1
ATOM 1424 C C . SER A 1 177 ? -11.799 9.543 1.089 1.00 97.62 177 SER A C 1
ATOM 1426 O O . SER A 1 177 ? -12.940 9.649 1.530 1.00 97.62 177 SER A O 1
ATOM 1428 N N . ARG A 1 178 ? -10.940 8.665 1.622 1.00 97.81 178 ARG A N 1
ATOM 1429 C CA . ARG A 1 178 ? -11.329 7.744 2.707 1.00 97.81 178 ARG A CA 1
ATOM 1430 C C . ARG A 1 178 ? -11.547 8.454 4.045 1.00 97.81 178 ARG A C 1
ATOM 1432 O O . ARG A 1 178 ? -12.469 8.107 4.781 1.00 97.81 178 ARG A O 1
ATOM 1439 N N . LEU A 1 179 ? -10.759 9.488 4.336 1.00 97.62 179 LEU A N 1
ATOM 1440 C CA . LEU A 1 179 ? -10.923 10.328 5.522 1.00 97.62 179 LEU A CA 1
ATOM 1441 C C . LEU A 1 179 ? -12.265 11.075 5.521 1.00 97.62 179 LEU A C 1
ATOM 1443 O O . LEU A 1 179 ? -12.850 11.267 6.586 1.00 97.62 179 LEU A O 1
ATOM 1447 N N . TYR A 1 180 ? -12.772 11.479 4.351 1.00 98.06 180 TYR A N 1
ATOM 1448 C CA . TYR A 1 180 ? -14.108 12.069 4.238 1.00 98.06 180 TYR A CA 1
ATOM 1449 C C . TYR A 1 180 ? -15.189 11.121 4.772 1.00 98.06 180 TYR A C 1
ATOM 1451 O O . TYR A 1 180 ? -15.995 11.526 5.609 1.00 98.06 180 TYR A O 1
ATOM 1459 N N . PHE A 1 181 ? -15.159 9.847 4.372 1.00 97.81 181 PHE A N 1
ATOM 1460 C CA . PHE A 1 181 ? -16.104 8.849 4.880 1.00 97.81 181 PHE A CA 1
ATOM 1461 C C . PHE A 1 181 ? -15.944 8.614 6.382 1.00 97.81 181 PHE A C 1
ATOM 1463 O O . PHE A 1 181 ? -16.941 8.606 7.097 1.00 97.81 181 PHE A O 1
ATOM 1470 N N . LEU A 1 182 ? -14.709 8.525 6.887 1.00 98.25 182 LEU A N 1
ATOM 1471 C CA . LEU A 1 182 ? -14.460 8.393 8.328 1.00 98.25 182 LEU A CA 1
ATOM 1472 C C . LEU A 1 182 ? -15.086 9.559 9.122 1.00 98.25 182 LEU A C 1
ATOM 1474 O O . LEU A 1 182 ? -15.708 9.346 10.161 1.00 98.25 182 LEU A O 1
ATOM 1478 N N . ARG A 1 183 ? -14.981 10.792 8.608 1.00 97.94 183 ARG A N 1
ATOM 1479 C CA . ARG A 1 183 ? -15.617 11.979 9.208 1.00 97.94 183 ARG A CA 1
ATOM 1480 C C . ARG A 1 183 ? -17.139 11.917 9.152 1.00 97.94 183 ARG A C 1
ATOM 1482 O O . ARG A 1 183 ? -17.787 12.280 10.127 1.00 97.94 183 ARG A O 1
ATOM 1489 N N . LYS A 1 184 ? -17.710 11.451 8.038 1.00 98.25 184 LYS A N 1
ATOM 1490 C CA . LYS A 1 184 ? -19.161 11.262 7.909 1.00 98.25 184 LYS A CA 1
ATOM 1491 C C . LYS A 1 184 ? -19.688 10.223 8.894 1.00 98.25 184 LYS A C 1
ATOM 1493 O O . LYS A 1 184 ? -20.689 10.483 9.546 1.00 98.25 184 LYS A O 1
ATOM 1498 N N . LEU A 1 185 ? -18.983 9.110 9.088 1.00 98.00 185 LEU A N 1
ATOM 1499 C CA . LEU A 1 185 ? -19.360 8.112 10.093 1.00 98.00 185 LEU A CA 1
ATOM 1500 C C . LEU A 1 185 ? -19.350 8.698 11.510 1.00 98.00 185 LEU A C 1
ATOM 1502 O O . LEU A 1 185 ? -20.274 8.457 12.281 1.00 98.00 185 LEU A O 1
ATOM 1506 N N . ARG A 1 186 ? -18.353 9.526 11.845 1.00 97.38 186 ARG A N 1
ATOM 1507 C CA . ARG A 1 186 ? -18.329 10.230 13.135 1.00 97.38 186 ARG A CA 1
ATOM 1508 C C . ARG A 1 186 ? -19.495 11.207 13.288 1.00 97.38 186 ARG A C 1
ATOM 1510 O O . ARG A 1 186 ? -20.049 11.299 14.376 1.00 97.38 186 ARG A O 1
ATOM 1517 N N . TYR A 1 187 ? -19.858 11.914 12.218 1.00 97.25 187 TYR A N 1
ATOM 1518 C CA . TYR A 1 187 ? -21.019 12.807 12.198 1.00 97.25 187 TYR A CA 1
ATOM 1519 C C . TYR A 1 187 ? -22.331 12.054 12.469 1.00 97.25 187 TYR A C 1
ATOM 1521 O O . TYR A 1 187 ? -23.172 12.558 13.197 1.00 97.25 187 TYR A O 1
ATOM 1529 N N . PHE A 1 188 ? -22.469 10.818 11.982 1.00 97.56 188 PHE A N 1
ATOM 1530 C CA . PHE A 1 188 ? -23.601 9.936 12.301 1.00 97.56 188 PHE A CA 1
ATOM 1531 C C . PHE A 1 188 ? -23.484 9.230 13.662 1.00 97.56 188 PHE A C 1
ATOM 1533 O O . PHE A 1 188 ? -24.158 8.233 13.901 1.00 97.56 188 PHE A O 1
ATOM 1540 N N . HIS A 1 189 ? -22.614 9.716 14.551 1.00 95.94 189 HIS A N 1
ATOM 1541 C CA . HIS A 1 189 ? -22.430 9.191 15.906 1.00 95.94 189 HIS A CA 1
ATOM 1542 C C . HIS A 1 189 ? -22.043 7.702 15.978 1.00 95.94 189 HIS A C 1
ATOM 1544 O O . HIS A 1 189 ? -22.285 7.038 16.986 1.00 95.94 189 HIS A O 1
ATOM 1550 N N . VAL A 1 190 ? -21.376 7.170 14.945 1.00 97.56 190 VAL A N 1
ATOM 1551 C CA . VAL A 1 190 ? -20.808 5.813 14.990 1.00 97.56 190 VAL A CA 1
ATOM 1552 C C . VAL A 1 190 ? -19.778 5.724 16.122 1.00 97.56 190 VAL A C 1
ATOM 1554 O O . VAL A 1 190 ? -18.935 6.612 16.288 1.00 97.56 190 VAL A O 1
ATOM 1557 N N . CYS A 1 191 ? -19.839 4.646 16.910 1.00 95.50 191 CYS A N 1
ATOM 1558 C CA . CYS A 1 191 ? -18.997 4.501 18.095 1.00 95.50 191 CYS A CA 1
ATOM 1559 C C . CYS A 1 191 ? -17.502 4.403 17.741 1.00 95.50 191 CYS A C 1
ATOM 1561 O O . CYS A 1 191 ? -17.114 3.917 16.673 1.00 95.50 191 CYS A O 1
ATOM 1563 N N . SER A 1 192 ? -16.638 4.824 18.670 1.00 95.19 192 SER A N 1
ATOM 1564 C CA . SER A 1 192 ? -15.188 4.899 18.445 1.00 95.19 192 SER A CA 1
ATOM 1565 C C . SER A 1 192 ? -14.571 3.565 18.020 1.00 95.19 192 SER A C 1
ATOM 1567 O O . SER A 1 192 ? -13.661 3.555 17.195 1.00 95.19 192 SER A O 1
ATOM 1569 N N . LYS A 1 193 ? -15.094 2.428 18.507 1.00 96.88 193 LYS A N 1
ATOM 1570 C CA . LYS A 1 193 ? -14.571 1.108 18.131 1.00 96.88 193 LYS A CA 1
ATOM 1571 C C . LYS A 1 193 ? -14.824 0.774 16.663 1.00 96.88 193 LYS A C 1
ATOM 1573 O O . LYS A 1 193 ? -13.925 0.298 15.974 1.00 96.88 193 LYS A O 1
ATOM 1578 N N . MET A 1 194 ? -16.026 1.063 16.167 1.00 97.94 194 MET A N 1
ATOM 1579 C CA . MET A 1 194 ? -16.355 0.880 14.753 1.00 97.94 194 MET A CA 1
ATOM 1580 C C . MET A 1 194 ? -15.566 1.851 13.867 1.00 97.94 194 MET A C 1
ATOM 1582 O O . MET A 1 194 ? -15.075 1.454 12.811 1.00 97.94 194 MET A O 1
ATOM 1586 N N . LEU A 1 195 ? -15.362 3.095 14.315 1.00 98.06 195 LEU A N 1
ATOM 1587 C CA . LEU A 1 195 ? -14.515 4.064 13.611 1.00 98.06 195 LEU A CA 1
ATOM 1588 C C . LEU A 1 195 ? -13.049 3.615 13.539 1.00 98.06 195 LEU A C 1
ATOM 1590 O O . LEU A 1 195 ? -12.408 3.787 12.503 1.00 98.06 195 LEU A O 1
ATOM 1594 N N . GLU A 1 196 ? -12.521 3.008 14.603 1.00 97.75 196 GLU A N 1
ATOM 1595 C CA . GLU A 1 196 ? -11.175 2.429 14.620 1.00 97.75 196 GLU A CA 1
ATOM 1596 C C . GLU A 1 196 ? -11.049 1.288 13.595 1.00 97.75 196 GLU A C 1
ATOM 1598 O O . GLU A 1 196 ? -10.093 1.253 12.815 1.00 97.75 196 GLU A O 1
ATOM 1603 N N . ILE A 1 197 ? -12.034 0.384 13.546 1.00 97.94 197 ILE A N 1
ATOM 1604 C CA . ILE A 1 197 ? -12.081 -0.713 12.566 1.00 97.94 197 ILE A CA 1
ATOM 1605 C C . ILE A 1 197 ? -12.148 -0.153 11.141 1.00 97.94 197 ILE A C 1
ATOM 1607 O O . ILE A 1 197 ? -11.400 -0.599 10.266 1.00 97.94 197 ILE A O 1
ATOM 1611 N N . PHE A 1 198 ? -12.988 0.858 10.904 1.00 98.12 198 PHE A N 1
ATOM 1612 C CA . PHE A 1 198 ? -13.089 1.525 9.607 1.00 98.12 198 PHE A CA 1
ATOM 1613 C C . PHE A 1 198 ? -11.770 2.196 9.209 1.00 98.12 198 PHE A C 1
ATOM 1615 O O . PHE A 1 198 ? -11.306 2.049 8.079 1.00 98.12 198 PHE A O 1
ATOM 1622 N N . TYR A 1 199 ? -11.114 2.893 10.141 1.00 98.06 199 TYR A N 1
ATOM 1623 C CA . TYR A 1 199 ? -9.802 3.485 9.897 1.00 98.06 199 TYR A CA 1
ATOM 1624 C C . TYR A 1 199 ? -8.790 2.416 9.470 1.00 98.06 199 TYR A C 1
ATOM 1626 O O . TYR A 1 199 ? -8.165 2.568 8.421 1.00 98.06 199 TYR A O 1
ATOM 1634 N N . ARG A 1 200 ? -8.661 1.322 10.234 1.00 97.25 200 ARG A N 1
ATOM 1635 C CA . ARG A 1 200 ? -7.702 0.242 9.947 1.00 97.25 200 ARG A CA 1
ATOM 1636 C C . ARG A 1 200 ? -7.960 -0.424 8.591 1.00 97.25 200 ARG A C 1
ATOM 1638 O O . ARG A 1 200 ? -7.016 -0.670 7.845 1.00 97.25 200 ARG A O 1
ATOM 1645 N N . SER A 1 201 ? -9.222 -0.691 8.262 1.00 97.69 201 SER A N 1
ATOM 1646 C CA . SER A 1 201 ? -9.604 -1.422 7.047 1.00 97.69 201 SER A CA 1
ATOM 1647 C C . SER A 1 201 ? -9.646 -0.559 5.782 1.00 97.69 201 SER A C 1
ATOM 1649 O O . SER A 1 201 ? -9.355 -1.068 4.701 1.00 97.69 201 SER A O 1
ATOM 1651 N N . VAL A 1 202 ? -9.954 0.741 5.887 1.00 97.19 202 VAL A N 1
ATOM 1652 C CA . VAL A 1 202 ? -10.215 1.602 4.716 1.00 97.19 202 VAL A CA 1
ATOM 1653 C C . VAL A 1 202 ? -9.198 2.733 4.560 1.00 97.19 202 VAL A C 1
ATOM 1655 O O . VAL A 1 202 ? -8.716 2.987 3.457 1.00 97.19 202 VAL A O 1
ATOM 1658 N N . VAL A 1 203 ? -8.878 3.454 5.637 1.00 97.00 203 VAL A N 1
ATOM 1659 C CA . VAL A 1 203 ? -7.980 4.622 5.564 1.00 97.00 203 VAL A CA 1
ATOM 1660 C C . VAL A 1 203 ? -6.523 4.171 5.616 1.00 9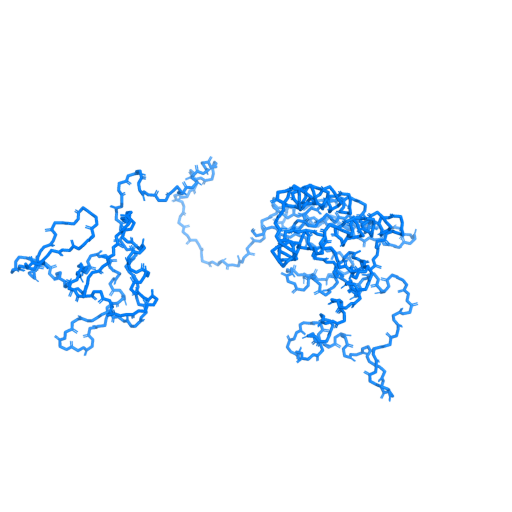7.00 203 VAL A C 1
ATOM 1662 O O . VAL A 1 203 ? -5.731 4.524 4.744 1.00 97.00 203 VAL A O 1
ATOM 1665 N N . ALA A 1 204 ? -6.172 3.358 6.613 1.00 96.81 204 ALA A N 1
ATOM 1666 C CA . ALA A 1 204 ? -4.819 2.861 6.823 1.00 96.81 204 ALA A CA 1
ATOM 1667 C C . ALA A 1 204 ? -4.369 1.934 5.684 1.00 96.81 204 ALA A C 1
ATOM 1669 O O . ALA A 1 204 ? -3.221 2.015 5.255 1.00 96.81 204 ALA A O 1
ATOM 1670 N N . SER A 1 205 ? -5.266 1.104 5.145 1.00 95.56 205 SER A N 1
ATOM 1671 C CA . SER A 1 205 ? -4.973 0.254 3.982 1.00 95.56 205 SER A CA 1
ATOM 1672 C C . SER A 1 205 ? -4.611 1.066 2.733 1.00 95.56 205 SER A C 1
ATOM 1674 O O . SER A 1 205 ? -3.754 0.643 1.965 1.00 95.56 205 SER A O 1
ATOM 1676 N N . ALA A 1 206 ? -5.196 2.256 2.554 1.00 95.25 206 ALA A N 1
ATOM 1677 C CA . ALA A 1 206 ? -4.863 3.159 1.456 1.00 95.25 206 ALA A CA 1
ATOM 1678 C C . ALA A 1 206 ? -3.572 3.959 1.706 1.00 95.25 206 ALA A C 1
ATOM 1680 O O . ALA A 1 206 ? -2.757 4.096 0.797 1.00 95.25 206 ALA A O 1
ATOM 1681 N N . LEU A 1 207 ? -3.389 4.496 2.919 1.00 95.69 207 LEU A N 1
ATOM 1682 C CA . LEU A 1 207 ? -2.214 5.307 3.275 1.00 95.69 207 LEU A CA 1
ATOM 1683 C C . LEU A 1 207 ? -0.929 4.482 3.354 1.00 95.69 207 LEU A C 1
ATOM 1685 O O . LEU A 1 207 ? 0.138 4.952 2.969 1.00 95.69 207 LEU A O 1
ATOM 1689 N N . PHE A 1 208 ? -1.040 3.254 3.851 1.00 95.44 208 PHE A N 1
ATOM 1690 C CA . PHE A 1 208 ? 0.079 2.346 4.059 1.00 95.44 208 PHE A CA 1
ATOM 1691 C C . PHE A 1 208 ? 0.017 1.178 3.075 1.00 95.44 208 PHE A C 1
ATOM 1693 O O . PHE A 1 208 ? 0.249 0.028 3.459 1.00 95.44 208 PHE A O 1
ATOM 1700 N N . PHE A 1 209 ? -0.321 1.452 1.815 1.00 93.81 209 PHE A N 1
ATOM 1701 C CA . PHE A 1 209 ? -0.179 0.477 0.741 1.00 93.81 209 PHE A CA 1
ATOM 1702 C C . PHE A 1 209 ? 1.277 0.435 0.265 1.00 93.81 209 PHE A C 1
ATOM 1704 O O . PHE A 1 209 ? 1.840 1.468 -0.099 1.00 93.81 209 PHE A O 1
ATOM 1711 N N . ALA A 1 210 ? 1.889 -0.752 0.297 1.00 90.62 210 ALA A N 1
ATOM 1712 C CA . ALA A 1 210 ? 3.282 -0.978 -0.099 1.00 90.62 210 ALA A CA 1
ATOM 1713 C C . ALA A 1 210 ? 4.317 0.025 0.492 1.00 90.62 210 ALA A C 1
ATOM 1715 O O . ALA A 1 210 ? 5.230 0.449 -0.211 1.00 90.62 210 ALA A O 1
ATOM 1716 N N . PRO A 1 211 ? 4.218 0.437 1.775 1.00 89.12 211 PRO A N 1
ATOM 1717 C CA . PRO A 1 211 ? 5.012 1.542 2.314 1.00 89.12 211 PRO A CA 1
ATOM 1718 C C . PRO A 1 211 ? 6.490 1.176 2.466 1.00 89.12 211 PRO A C 1
ATOM 1720 O O . PRO A 1 211 ? 7.328 2.065 2.500 1.00 89.12 211 PRO A O 1
ATOM 1723 N N . VAL A 1 212 ? 6.816 -0.119 2.525 1.00 85.56 212 VAL A N 1
ATOM 1724 C CA . VAL A 1 212 ? 8.201 -0.610 2.544 1.00 85.56 212 VAL A CA 1
ATOM 1725 C C . VAL A 1 212 ? 8.919 -0.232 1.247 1.00 85.56 212 VAL A C 1
ATOM 1727 O O . VAL A 1 212 ? 10.101 0.069 1.284 1.00 85.56 212 VAL A O 1
ATOM 1730 N N . CYS A 1 213 ? 8.210 -0.159 0.115 1.00 83.75 213 CYS A N 1
ATOM 1731 C CA . CYS A 1 213 ? 8.813 0.144 -1.183 1.00 83.75 213 CYS A CA 1
ATOM 1732 C C . CYS A 1 213 ? 9.260 1.602 -1.290 1.00 83.75 213 CYS A C 1
ATOM 1734 O O . CYS A 1 213 ? 10.351 1.877 -1.772 1.00 83.75 213 CYS A O 1
ATOM 1736 N N . TRP A 1 214 ? 8.407 2.530 -0.850 1.00 87.94 214 TRP A N 1
ATOM 173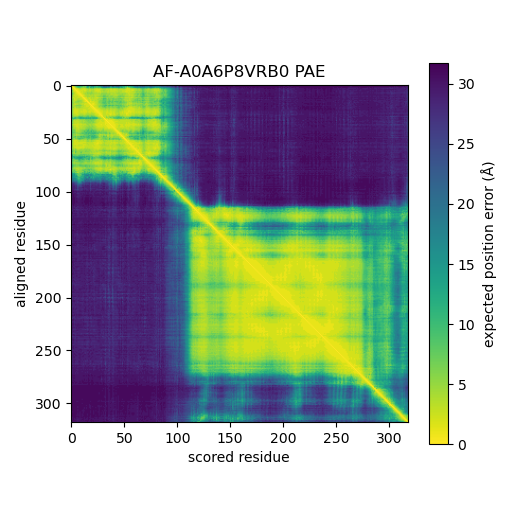7 C CA . TRP A 1 214 ? 8.546 3.959 -1.151 1.00 87.94 214 TRP A CA 1
ATOM 1738 C C . TRP A 1 214 ? 8.645 4.860 0.076 1.00 87.94 214 TRP A C 1
ATOM 1740 O O . TRP A 1 214 ? 9.132 5.987 -0.007 1.00 87.94 214 TRP A O 1
ATOM 1750 N N . GLY A 1 215 ? 8.210 4.377 1.238 1.00 86.44 215 GLY A N 1
ATOM 1751 C CA . GLY A 1 215 ? 8.119 5.171 2.457 1.00 86.44 215 GLY A CA 1
ATOM 1752 C C . GLY A 1 215 ? 9.470 5.564 3.045 1.00 86.44 215 GLY A C 1
ATOM 1753 O O . GLY A 1 215 ? 9.541 6.576 3.728 1.00 86.44 215 GLY A O 1
ATOM 1754 N N . GLY A 1 216 ? 10.544 4.820 2.761 1.00 82.75 216 GLY A N 1
ATOM 1755 C CA . GLY A 1 216 ? 11.901 5.172 3.199 1.00 82.75 216 GLY A CA 1
ATOM 1756 C C . GLY A 1 216 ? 12.561 6.278 2.368 1.00 82.75 216 GLY A C 1
ATOM 1757 O O . GLY A 1 216 ? 13.576 6.830 2.774 1.00 82.75 216 GLY A O 1
ATOM 1758 N N . SER A 1 217 ? 12.006 6.612 1.201 1.00 82.12 217 SER A N 1
ATOM 1759 C CA . SER A 1 217 ? 12.606 7.563 0.248 1.00 82.12 217 SER A CA 1
ATOM 1760 C C . SER A 1 217 ? 11.668 8.717 -0.109 1.00 82.12 217 SER A C 1
ATOM 1762 O O . SER A 1 217 ? 11.900 9.460 -1.062 1.00 82.12 217 SER A O 1
ATOM 1764 N N . ILE A 1 218 ? 10.591 8.869 0.655 1.00 85.31 218 ILE A N 1
ATOM 1765 C CA . ILE A 1 218 ? 9.646 9.972 0.536 1.00 85.31 218 ILE A CA 1
ATOM 1766 C C . ILE A 1 218 ? 10.300 11.312 0.916 1.00 85.31 218 ILE A C 1
ATOM 1768 O O . ILE A 1 218 ? 11.148 11.396 1.803 1.00 85.31 218 ILE A O 1
ATOM 1772 N N . ARG A 1 219 ? 9.862 12.399 0.275 1.00 88.44 219 ARG A N 1
ATOM 1773 C CA . ARG A 1 219 ? 10.280 13.764 0.625 1.00 88.44 219 ARG A CA 1
ATOM 1774 C C . ARG A 1 219 ? 9.626 14.221 1.929 1.00 88.44 219 ARG A C 1
ATOM 1776 O O . ARG A 1 219 ? 8.424 14.041 2.106 1.00 88.44 219 ARG A O 1
ATOM 1783 N N . ALA A 1 220 ? 10.363 14.950 2.770 1.00 90.44 220 ALA A N 1
ATOM 1784 C CA . ALA A 1 220 ? 9.867 15.465 4.056 1.00 90.44 220 ALA A CA 1
ATOM 1785 C C . ALA A 1 220 ? 8.547 16.263 3.952 1.00 90.44 220 ALA A C 1
ATOM 1787 O O . ALA A 1 220 ? 7.681 16.178 4.830 1.00 90.44 220 ALA A O 1
ATOM 1788 N N . GLY A 1 221 ? 8.359 17.010 2.856 1.00 93.75 221 GLY A N 1
ATOM 1789 C CA . GLY A 1 221 ? 7.111 17.725 2.575 1.00 93.75 221 GLY A CA 1
ATOM 1790 C C . GLY A 1 221 ? 5.914 16.789 2.372 1.00 93.75 221 GLY A C 1
ATOM 1791 O O . GLY A 1 221 ? 4.842 17.026 2.932 1.00 93.75 221 GLY A O 1
ATOM 1792 N N . ASP A 1 222 ? 6.098 15.690 1.642 1.00 93.75 222 ASP A N 1
ATOM 1793 C CA . ASP A 1 222 ? 5.055 14.686 1.417 1.00 93.75 222 ASP A CA 1
ATOM 1794 C C . ASP A 1 222 ? 4.780 13.870 2.679 1.00 93.75 222 ASP A C 1
ATOM 1796 O O . ASP A 1 222 ? 3.618 13.646 3.026 1.00 93.75 222 ASP A O 1
ATOM 1800 N N . THR A 1 223 ? 5.820 13.539 3.445 1.00 94.75 223 THR A N 1
ATOM 1801 C CA . THR A 1 223 ? 5.675 12.921 4.767 1.00 94.75 223 THR A CA 1
ATOM 1802 C C . THR A 1 223 ? 4.826 13.785 5.690 1.00 94.75 223 THR A C 1
ATOM 1804 O O . THR A 1 223 ? 3.855 13.321 6.289 1.00 94.75 223 THR A O 1
ATOM 1807 N N . SER A 1 224 ? 5.107 15.089 5.728 1.00 96.94 224 SER A N 1
ATOM 1808 C CA . SER A 1 224 ? 4.333 16.057 6.507 1.00 96.94 224 SER A CA 1
ATOM 1809 C C . SER A 1 224 ? 2.869 16.130 6.059 1.00 96.94 224 SER A C 1
ATOM 1811 O O . SER A 1 224 ? 1.972 16.260 6.899 1.00 96.94 224 SER A O 1
ATOM 1813 N N . ARG A 1 225 ? 2.594 16.029 4.750 1.00 96.75 225 ARG A N 1
ATOM 1814 C CA . ARG A 1 225 ? 1.227 15.982 4.198 1.00 96.75 225 ARG A CA 1
ATOM 1815 C C . ARG A 1 225 ? 0.486 14.724 4.652 1.00 96.75 225 ARG A C 1
ATOM 1817 O O . ARG A 1 225 ? -0.636 14.839 5.146 1.00 96.75 225 ARG A O 1
ATOM 1824 N N . ILE A 1 226 ? 1.110 13.550 4.565 1.00 97.06 226 ILE A N 1
ATOM 1825 C CA . ILE A 1 226 ? 0.520 12.284 5.030 1.00 97.06 226 ILE A CA 1
ATOM 1826 C C . ILE A 1 226 ? 0.290 12.321 6.549 1.00 97.06 226 ILE A C 1
ATOM 1828 O O . ILE A 1 226 ? -0.809 12.017 7.014 1.00 97.06 226 ILE A O 1
ATOM 1832 N N . ASN A 1 227 ? 1.256 12.813 7.327 1.00 98.06 227 ASN A N 1
ATOM 1833 C CA . ASN A 1 227 ? 1.127 12.965 8.779 1.00 98.06 227 ASN A CA 1
ATOM 1834 C C . ASN A 1 227 ? 0.006 13.933 9.189 1.00 98.06 227 ASN A C 1
ATOM 1836 O O . ASN A 1 227 ? -0.619 13.764 10.239 1.00 98.06 227 ASN A O 1
ATOM 1840 N N . LYS A 1 228 ? -0.322 14.942 8.369 1.00 98.12 228 LYS A N 1
ATOM 1841 C CA . LYS A 1 228 ? -1.526 15.767 8.584 1.00 98.12 228 LYS A CA 1
ATOM 1842 C C . LYS A 1 228 ? -2.813 14.947 8.418 1.00 98.12 228 LYS A C 1
ATOM 1844 O O . LYS A 1 228 ? -3.749 15.164 9.184 1.00 98.12 228 LYS A O 1
ATOM 1849 N N . LEU A 1 229 ? -2.879 14.011 7.466 1.00 97.81 229 LEU A N 1
ATOM 1850 C CA . LEU A 1 229 ? -4.033 13.110 7.310 1.00 97.81 229 LEU A CA 1
ATOM 1851 C C . LEU A 1 229 ? -4.164 12.146 8.482 1.00 97.81 229 LEU A C 1
ATOM 1853 O O . LEU A 1 229 ? -5.260 11.998 9.018 1.00 97.81 229 LEU A O 1
ATOM 1857 N N . ILE A 1 230 ? -3.050 11.549 8.908 1.00 98.25 230 ILE A N 1
ATOM 1858 C CA . ILE A 1 230 ? -3.006 10.634 10.052 1.00 98.25 230 ILE A CA 1
ATOM 1859 C C . ILE A 1 230 ? -3.496 11.348 11.316 1.00 98.25 230 ILE A C 1
ATOM 1861 O O . ILE A 1 230 ? -4.398 10.854 11.986 1.00 98.25 230 ILE A O 1
ATOM 1865 N N . ARG A 1 231 ? -3.003 12.562 11.600 1.00 98.50 231 ARG A N 1
ATOM 1866 C CA . ARG A 1 231 ? -3.478 13.362 12.744 1.00 98.50 231 ARG A CA 1
ATOM 1867 C C . ARG A 1 231 ? -4.969 13.691 12.658 1.00 98.50 231 ARG A C 1
ATOM 1869 O O . ARG A 1 231 ? -5.678 13.573 13.653 1.00 98.50 231 ARG A O 1
ATOM 1876 N N . LYS A 1 232 ? -5.466 14.052 11.469 1.00 98.19 232 LYS A N 1
ATOM 1877 C CA . LYS A 1 232 ? -6.903 14.283 11.242 1.00 98.19 232 LYS A CA 1
ATOM 1878 C C . LYS A 1 232 ? -7.724 13.019 11.501 1.00 98.19 232 LYS A C 1
ATOM 1880 O O . LYS A 1 232 ? -8.776 13.118 12.118 1.00 98.19 232 LYS A O 1
ATOM 1885 N N . ALA A 1 233 ? -7.268 11.854 11.045 1.00 98.12 233 ALA A N 1
ATOM 1886 C CA . ALA A 1 233 ? -7.939 10.585 11.307 1.00 98.12 233 ALA A CA 1
ATOM 1887 C C . ALA A 1 233 ? -7.935 10.250 12.807 1.00 98.12 233 ALA A C 1
ATOM 1889 O O . ALA A 1 233 ? -8.983 9.917 13.351 1.00 98.12 233 ALA A O 1
ATOM 1890 N N . GLY A 1 234 ? -6.792 10.431 13.476 1.00 98.00 234 GLY A N 1
ATOM 1891 C CA . GLY A 1 234 ? -6.620 10.220 14.915 1.00 98.00 234 GLY A CA 1
ATOM 1892 C C . GLY A 1 234 ? -7.582 11.063 15.750 1.00 98.00 234 GLY A C 1
ATOM 1893 O O . GLY A 1 234 ? -8.246 10.554 16.647 1.00 98.00 234 GLY A O 1
ATOM 1894 N N . SER A 1 235 ? -7.748 12.335 15.378 1.00 97.62 235 SER A N 1
ATOM 1895 C CA . SER A 1 235 ? -8.726 13.235 16.000 1.00 97.62 235 SER A CA 1
ATOM 1896 C C . SER A 1 235 ? -10.176 12.765 15.822 1.00 97.62 235 SER A C 1
ATOM 1898 O O . SER A 1 235 ? -10.968 12.899 16.749 1.00 97.62 235 SER A O 1
ATOM 1900 N N . VAL A 1 236 ? -10.529 12.176 14.673 1.00 97.31 236 VAL A N 1
ATOM 1901 C CA . VAL A 1 236 ? -11.891 11.669 14.418 1.00 97.31 236 VAL A CA 1
ATOM 1902 C C . VAL A 1 236 ? -12.190 10.404 15.229 1.00 97.31 236 VAL A C 1
ATOM 1904 O O . VAL A 1 236 ? -13.307 10.251 15.720 1.00 97.31 236 VAL A O 1
ATOM 1907 N N . ILE A 1 237 ? -11.211 9.504 15.375 1.00 97.31 237 ILE A N 1
ATOM 1908 C CA . ILE A 1 237 ? -11.369 8.253 16.139 1.00 97.31 237 ILE A CA 1
ATOM 1909 C C . ILE A 1 237 ? -11.128 8.426 17.648 1.00 97.31 237 ILE A C 1
ATOM 1911 O O . ILE A 1 237 ? -11.524 7.562 18.424 1.00 97.31 237 ILE A O 1
ATOM 1915 N N . GLY A 1 238 ? -10.489 9.525 18.065 1.00 95.75 238 GLY A N 1
ATOM 1916 C CA . GLY A 1 238 ? -10.142 9.806 19.461 1.00 95.75 238 GLY A CA 1
ATOM 1917 C C . GLY A 1 238 ? -8.886 9.086 19.965 1.00 95.75 238 GLY A C 1
ATOM 1918 O O . GLY A 1 238 ? -8.763 8.858 21.163 1.00 95.75 238 GLY A O 1
ATOM 1919 N N . ILE A 1 239 ? -7.963 8.701 19.075 1.00 95.75 239 ILE A N 1
ATOM 1920 C CA . ILE A 1 239 ? -6.736 7.958 19.416 1.00 95.75 239 ILE A CA 1
ATOM 1921 C C . ILE A 1 239 ? -5.533 8.624 18.743 1.00 95.75 239 ILE A C 1
ATOM 1923 O O . ILE A 1 239 ? -5.597 9.032 17.580 1.00 95.75 239 ILE A O 1
ATOM 1927 N N . LYS A 1 240 ? -4.406 8.701 19.458 1.00 97.12 240 LYS A N 1
ATOM 1928 C CA . LYS A 1 240 ? -3.125 9.099 18.867 1.00 97.12 240 LYS A CA 1
ATOM 1929 C C . LYS A 1 240 ? -2.617 7.974 17.966 1.00 97.12 240 LYS A C 1
ATOM 1931 O O . LYS A 1 240 ? -2.315 6.884 18.435 1.00 97.12 240 LYS A O 1
ATOM 1936 N N . LEU A 1 241 ? -2.537 8.256 16.671 1.00 97.62 241 LEU A N 1
ATOM 1937 C CA . LEU A 1 241 ? -2.025 7.323 15.674 1.00 97.62 241 LEU A CA 1
ATOM 1938 C C . LEU A 1 241 ? -0.522 7.509 15.469 1.00 97.62 241 LEU A C 1
ATOM 1940 O O . LEU A 1 241 ? -0.013 8.628 15.575 1.00 97.62 241 LEU A O 1
ATOM 1944 N N . ASP A 1 242 ? 0.154 6.415 15.124 1.00 97.12 242 ASP A N 1
ATOM 1945 C CA . ASP A 1 242 ? 1.568 6.435 14.761 1.00 97.12 242 ASP A CA 1
ATOM 1946 C C . ASP A 1 242 ? 1.812 7.333 13.541 1.00 97.12 242 ASP A C 1
ATOM 1948 O O . ASP A 1 242 ? 1.051 7.255 12.568 1.00 97.12 242 ASP A O 1
ATOM 1952 N N . PRO A 1 243 ? 2.878 8.153 13.552 1.00 97.31 243 PRO A N 1
ATOM 1953 C CA . PRO A 1 243 ? 3.294 8.885 12.367 1.00 97.31 243 PRO A CA 1
ATOM 1954 C C . PRO A 1 243 ? 3.731 7.914 11.262 1.00 97.31 243 PRO A C 1
ATOM 1956 O O . PRO A 1 243 ? 4.071 6.755 11.514 1.00 97.31 243 PRO A O 1
ATOM 1959 N N . PHE A 1 244 ? 3.714 8.396 10.023 1.00 96.25 244 PHE A N 1
ATOM 1960 C CA . PHE A 1 244 ? 4.000 7.604 8.833 1.00 96.25 244 PHE A CA 1
ATOM 1961 C C . PHE A 1 244 ? 5.346 6.878 8.929 1.00 9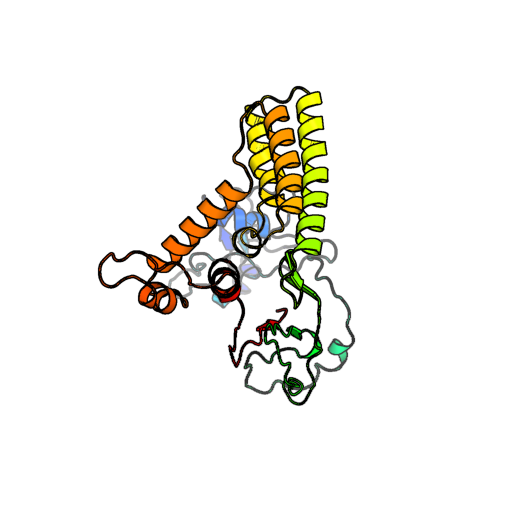6.25 244 PHE A C 1
ATOM 1963 O O . PHE A 1 244 ? 5.419 5.680 8.671 1.00 96.25 244 PHE A O 1
ATOM 1970 N N . GLU A 1 245 ? 6.377 7.585 9.372 1.00 92.12 245 GLU A N 1
ATOM 1971 C CA . GLU A 1 245 ? 7.754 7.121 9.505 1.00 92.12 245 GLU A CA 1
ATOM 1972 C C . GLU A 1 245 ? 7.849 5.904 10.429 1.00 92.12 245 GLU A C 1
ATOM 1974 O O . GLU A 1 245 ? 8.424 4.889 10.047 1.00 92.12 245 GLU A O 1
ATOM 1979 N N . ALA A 1 246 ? 7.188 5.954 11.589 1.00 92.88 246 ALA A N 1
ATOM 1980 C CA . ALA A 1 246 ? 7.171 4.843 12.540 1.00 92.88 246 ALA A CA 1
ATOM 1981 C C . ALA A 1 246 ? 6.492 3.592 11.953 1.00 92.88 246 ALA A C 1
ATOM 1983 O O . ALA A 1 246 ? 6.897 2.461 12.224 1.00 92.88 246 ALA A O 1
ATOM 1984 N N . VAL A 1 247 ? 5.457 3.775 11.122 1.00 94.31 247 VAL A N 1
ATOM 1985 C CA . VAL A 1 247 ? 4.785 2.658 10.441 1.00 94.31 247 VAL A CA 1
ATOM 1986 C C . VAL A 1 247 ? 5.668 2.066 9.342 1.00 94.31 247 VAL A C 1
ATOM 1988 O O . VAL A 1 247 ? 5.705 0.841 9.207 1.00 94.31 247 VAL A O 1
ATOM 1991 N N . VAL A 1 248 ? 6.363 2.904 8.566 1.00 88.12 248 VAL A N 1
ATOM 1992 C CA . VAL A 1 248 ? 7.333 2.458 7.552 1.00 88.12 248 VAL A CA 1
ATOM 1993 C C . VAL A 1 248 ? 8.437 1.657 8.225 1.00 88.12 248 VAL A C 1
ATOM 1995 O O . VAL A 1 248 ? 8.622 0.498 7.875 1.00 88.12 248 VAL A O 1
ATOM 1998 N N . GLU A 1 249 ? 9.100 2.230 9.229 1.00 85.88 249 GLU A N 1
ATOM 1999 C CA . GLU A 1 249 ? 10.208 1.604 9.952 1.00 85.88 249 GLU A CA 1
ATOM 2000 C C . GLU A 1 249 ? 9.817 0.229 10.497 1.00 85.88 249 GLU A C 1
ATOM 2002 O O . GLU A 1 249 ? 10.463 -0.775 10.192 1.00 85.88 249 GLU A O 1
ATOM 2007 N N . ARG A 1 250 ? 8.690 0.152 11.213 1.00 88.31 250 ARG A N 1
ATOM 2008 C CA . ARG A 1 250 ? 8.189 -1.104 11.778 1.00 88.31 250 ARG A CA 1
ATOM 2009 C C . ARG A 1 250 ? 7.905 -2.156 10.707 1.00 88.31 250 ARG A C 1
ATOM 2011 O O . ARG A 1 250 ? 8.226 -3.327 10.890 1.00 88.31 250 ARG A O 1
ATOM 2018 N N . ARG A 1 251 ? 7.280 -1.768 9.590 1.00 87.81 251 ARG A N 1
ATOM 2019 C CA . ARG A 1 251 ? 6.950 -2.708 8.505 1.00 87.81 251 ARG A CA 1
ATOM 2020 C C . ARG A 1 251 ? 8.190 -3.158 7.744 1.00 87.81 251 ARG A C 1
ATOM 2022 O O . ARG A 1 251 ? 8.263 -4.330 7.384 1.00 87.81 251 ARG A O 1
ATOM 2029 N N . THR A 1 252 ? 9.148 -2.263 7.527 1.00 82.25 252 THR A N 1
ATOM 2030 C CA . THR A 1 252 ? 10.438 -2.585 6.914 1.00 82.25 252 THR A CA 1
ATOM 2031 C C . THR A 1 252 ? 11.199 -3.573 7.786 1.00 82.25 252 THR A C 1
ATOM 2033 O O . THR A 1 252 ? 11.634 -4.606 7.287 1.00 82.25 252 THR A O 1
ATOM 2036 N N . LEU A 1 253 ? 11.280 -3.318 9.094 1.00 81.44 253 LEU A N 1
ATOM 2037 C CA . LEU A 1 253 ? 11.942 -4.210 10.041 1.00 81.44 253 LEU A CA 1
ATOM 2038 C C . LEU A 1 253 ? 11.286 -5.595 10.066 1.00 81.44 253 LEU A C 1
ATOM 2040 O O . LEU A 1 253 ? 11.975 -6.593 9.887 1.00 81.44 253 LEU A O 1
ATOM 2044 N N . ASN A 1 254 ? 9.958 -5.673 10.187 1.00 83.94 254 ASN A N 1
ATOM 2045 C CA . ASN A 1 254 ? 9.249 -6.958 10.162 1.00 83.94 254 ASN A CA 1
ATOM 2046 C C . ASN A 1 254 ? 9.475 -7.725 8.853 1.00 83.94 254 ASN A C 1
ATOM 2048 O O . ASN A 1 254 ? 9.582 -8.950 8.857 1.00 83.94 254 ASN A O 1
ATOM 2052 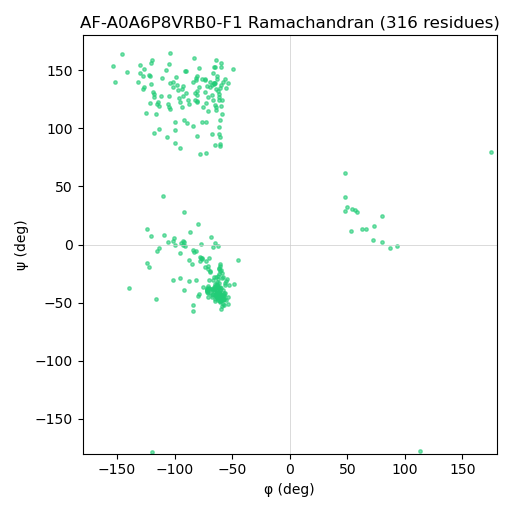N N . ARG A 1 255 ? 9.549 -7.014 7.722 1.00 84.19 255 ARG A N 1
ATOM 2053 C CA . ARG A 1 255 ? 9.818 -7.634 6.425 1.00 84.19 255 ARG A CA 1
ATOM 2054 C C . ARG A 1 255 ? 11.252 -8.153 6.332 1.00 84.19 255 ARG A C 1
ATOM 2056 O O . ARG A 1 255 ? 11.439 -9.252 5.826 1.00 84.19 255 ARG A O 1
ATOM 2063 N N . LEU A 1 256 ? 12.231 -7.396 6.826 1.00 79.62 256 LEU A N 1
ATOM 2064 C CA . LEU A 1 256 ? 13.629 -7.825 6.898 1.00 79.62 256 LEU A CA 1
ATOM 2065 C C . LEU A 1 256 ? 13.782 -9.070 7.772 1.00 79.62 256 LEU A C 1
ATOM 2067 O O . LEU A 1 256 ? 14.354 -10.053 7.312 1.00 79.62 256 LEU A O 1
ATOM 2071 N N . LEU A 1 257 ? 13.202 -9.062 8.977 1.00 82.44 257 LEU A N 1
ATOM 2072 C CA . LEU A 1 257 ? 13.214 -10.220 9.873 1.00 82.44 257 LEU A CA 1
ATOM 2073 C C . LEU A 1 257 ? 12.595 -11.448 9.203 1.00 82.44 257 LEU A C 1
ATOM 2075 O O . LEU A 1 257 ? 13.225 -12.492 9.147 1.00 82.44 257 LEU A O 1
ATOM 2079 N N . SER A 1 258 ? 11.432 -11.300 8.564 1.00 85.06 258 SER A N 1
ATOM 2080 C CA . SER A 1 258 ? 10.791 -12.402 7.834 1.00 85.06 258 SER A CA 1
ATOM 2081 C C . SER A 1 258 ? 11.655 -12.995 6.710 1.00 85.06 258 SER A C 1
ATOM 2083 O O . SER A 1 258 ? 11.470 -14.162 6.373 1.00 85.06 258 SER A O 1
ATOM 2085 N N . ILE A 1 259 ? 12.550 -12.213 6.099 1.00 81.88 259 ILE A N 1
ATOM 2086 C CA . ILE A 1 259 ? 13.505 -12.715 5.100 1.00 81.88 259 ILE A CA 1
ATOM 2087 C C . ILE A 1 259 ? 14.679 -13.414 5.790 1.00 81.88 259 ILE A C 1
ATOM 2089 O O . ILE A 1 259 ? 15.128 -14.471 5.353 1.00 81.88 259 ILE A O 1
ATOM 2093 N N . MET A 1 260 ? 15.183 -12.822 6.869 1.00 81.25 260 MET A N 1
ATOM 2094 C CA . MET A 1 260 ? 16.297 -13.358 7.646 1.00 81.25 260 MET A CA 1
ATOM 2095 C C . MET A 1 260 ? 15.932 -14.671 8.350 1.00 81.25 260 MET A C 1
ATOM 2097 O O . MET A 1 260 ? 16.789 -15.533 8.481 1.00 81.25 260 MET A O 1
ATOM 2101 N N . ASP A 1 261 ? 14.670 -14.860 8.721 1.00 87.94 261 ASP A N 1
ATOM 2102 C CA . ASP A 1 261 ? 14.164 -16.088 9.343 1.00 87.94 261 ASP A CA 1
ATOM 2103 C C . ASP A 1 261 ? 13.797 -17.170 8.310 1.00 87.94 261 ASP A C 1
ATOM 2105 O O . ASP A 1 261 ? 13.448 -18.291 8.677 1.00 87.94 261 ASP A O 1
ATOM 2109 N N . ASN A 1 262 ? 13.875 -16.858 7.010 1.00 87.25 262 ASN A N 1
ATOM 2110 C CA . ASN A 1 262 ? 13.599 -17.797 5.927 1.00 87.25 262 ASN A CA 1
ATOM 2111 C C . ASN A 1 262 ? 14.847 -18.030 5.051 1.00 87.25 262 ASN A C 1
ATOM 2113 O O . ASN A 1 262 ? 15.053 -17.291 4.084 1.00 87.25 262 ASN A O 1
ATOM 2117 N N . PRO A 1 263 ? 15.626 -19.099 5.307 1.00 90.12 263 PRO A N 1
ATOM 2118 C CA . PRO A 1 263 ? 16.811 -19.436 4.515 1.00 90.12 263 PRO A CA 1
ATOM 2119 C C . PRO A 1 263 ? 16.551 -19.669 3.020 1.00 90.12 263 PRO A C 1
ATOM 2121 O O . PRO A 1 263 ? 17.447 -19.489 2.202 1.00 90.12 263 PRO A O 1
ATOM 2124 N N . THR A 1 264 ? 15.324 -20.049 2.646 1.00 89.12 264 THR A N 1
ATOM 2125 C CA . THR A 1 264 ? 14.928 -20.288 1.245 1.00 89.12 264 THR A CA 1
ATOM 2126 C C . THR A 1 264 ? 14.544 -19.009 0.502 1.00 89.12 264 THR A C 1
ATOM 2128 O O . THR A 1 264 ? 14.291 -19.039 -0.702 1.00 89.12 264 THR A O 1
ATOM 2131 N N . HIS A 1 265 ? 14.472 -17.871 1.197 1.00 84.12 265 HIS A N 1
ATOM 2132 C CA . HIS A 1 265 ? 14.111 -16.617 0.559 1.00 84.12 265 HIS A CA 1
ATOM 2133 C C . HIS A 1 265 ? 15.237 -16.161 -0.392 1.00 84.12 265 HIS A C 1
ATOM 2135 O O . HIS A 1 265 ? 16.394 -16.125 0.025 1.00 84.12 265 HIS A O 1
ATOM 2141 N N . PRO A 1 266 ? 14.935 -15.705 -1.625 1.00 81.38 266 PRO A N 1
ATOM 2142 C CA . PRO A 1 266 ? 15.959 -15.326 -2.610 1.00 81.38 266 PRO A CA 1
ATOM 2143 C C . PRO A 1 266 ? 16.971 -14.277 -2.120 1.00 81.38 266 PRO A C 1
ATOM 2145 O O . PRO A 1 266 ? 18.133 -14.288 -2.504 1.00 81.38 266 PRO A O 1
ATOM 2148 N N . LEU A 1 267 ? 16.536 -13.372 -1.238 1.00 76.31 267 LEU A N 1
ATOM 2149 C CA . LEU A 1 267 ? 17.388 -12.331 -0.642 1.00 76.31 267 LEU A CA 1
ATOM 2150 C C . LEU A 1 267 ? 18.066 -12.728 0.674 1.00 76.31 267 LEU A C 1
ATOM 2152 O O . LEU A 1 267 ? 18.774 -11.897 1.242 1.00 76.31 267 LEU A O 1
ATOM 2156 N N . HIS A 1 268 ? 17.839 -13.938 1.192 1.00 80.44 268 HIS A N 1
ATOM 2157 C CA . HIS A 1 268 ? 18.350 -14.339 2.502 1.00 80.44 268 HIS A CA 1
ATOM 2158 C C . HIS A 1 268 ? 19.876 -14.239 2.554 1.00 80.44 268 HIS A C 1
ATOM 2160 O O . HIS A 1 268 ? 20.408 -13.508 3.381 1.00 80.44 268 HIS A O 1
ATOM 2166 N N . LEU A 1 269 ? 20.572 -14.867 1.601 1.00 80.44 269 LEU A N 1
ATOM 2167 C CA . LEU A 1 269 ? 22.038 -14.858 1.529 1.00 80.44 269 LEU A CA 1
ATOM 2168 C C . LEU A 1 269 ? 22.609 -13.439 1.369 1.00 80.44 269 LEU A C 1
ATOM 2170 O O . LEU A 1 269 ? 23.614 -13.083 1.987 1.00 80.44 269 LEU A O 1
ATOM 2174 N N . GLN A 1 270 ? 21.950 -12.594 0.570 1.00 74.75 270 GLN A N 1
ATOM 2175 C CA . GLN A 1 270 ? 22.379 -11.210 0.376 1.00 74.75 270 GLN A CA 1
ATOM 2176 C C . GLN A 1 270 ? 22.241 -10.379 1.660 1.00 74.75 270 GLN A C 1
ATOM 2178 O O . GLN A 1 270 ? 23.098 -9.549 1.936 1.00 74.75 270 GLN A O 1
ATOM 2183 N N . LEU A 1 271 ? 21.182 -10.575 2.446 1.00 73.94 271 LEU A N 1
ATOM 2184 C CA . LEU A 1 271 ? 21.034 -9.881 3.729 1.00 73.94 271 LEU A CA 1
ATOM 2185 C C . LEU A 1 271 ? 21.945 -10.473 4.807 1.00 73.94 271 LEU A C 1
ATOM 2187 O O . LEU A 1 271 ? 22.493 -9.728 5.617 1.00 73.94 271 LEU A O 1
ATOM 2191 N N . ASP A 1 272 ? 22.135 -11.790 4.802 1.00 76.94 272 ASP A N 1
ATOM 2192 C CA . ASP A 1 272 ? 22.958 -12.485 5.787 1.00 76.94 272 ASP A CA 1
ATOM 2193 C C . ASP A 1 272 ? 24.441 -12.114 5.655 1.00 76.94 272 ASP A C 1
ATOM 2195 O O . ASP A 1 272 ? 25.079 -11.739 6.636 1.00 76.94 272 ASP A O 1
ATOM 2199 N N . SER A 1 273 ? 24.948 -12.040 4.420 1.00 74.88 273 SER A N 1
ATOM 2200 C CA . SER A 1 273 ? 26.301 -11.538 4.122 1.00 74.88 273 SER A CA 1
ATOM 2201 C C . SER A 1 273 ? 26.547 -10.081 4.539 1.00 74.88 273 SER A C 1
ATOM 2203 O O . SER A 1 273 ? 27.697 -9.657 4.647 1.00 74.88 273 SER A O 1
ATOM 2205 N N . GLN A 1 274 ? 25.493 -9.300 4.795 1.00 71.25 274 GLN A N 1
ATOM 2206 C CA . GLN A 1 274 ? 25.602 -7.921 5.280 1.00 71.25 274 GLN A CA 1
ATOM 2207 C C . GLN A 1 274 ? 25.554 -7.797 6.804 1.00 71.25 274 GLN A C 1
ATOM 2209 O O . GLN A 1 274 ? 25.600 -6.683 7.342 1.00 71.25 274 GLN A O 1
ATOM 2214 N N . ARG A 1 275 ? 25.488 -8.920 7.524 1.00 71.31 275 ARG A N 1
ATOM 2215 C CA . ARG A 1 275 ? 25.642 -8.929 8.974 1.00 71.31 275 ARG A CA 1
ATOM 2216 C C . ARG A 1 275 ? 27.100 -8.697 9.359 1.00 71.31 275 ARG A C 1
ATOM 2218 O O . ARG A 1 275 ? 28.041 -9.190 8.746 1.00 71.31 275 ARG A O 1
ATOM 2225 N N . SER A 1 276 ? 27.282 -7.945 10.434 1.00 66.62 276 SER A N 1
ATOM 2226 C CA . SER A 1 276 ? 28.558 -7.836 11.127 1.00 66.62 276 SER A CA 1
ATOM 2227 C C . SER A 1 276 ? 28.964 -9.208 11.663 1.00 66.62 276 SER A C 1
ATOM 2229 O O . SER A 1 276 ? 28.238 -9.770 12.477 1.00 66.62 276 SER A O 1
ATOM 2231 N N . SER A 1 277 ? 30.152 -9.691 11.300 1.00 67.56 277 SER A N 1
ATOM 2232 C CA . SER A 1 277 ? 30.729 -10.927 11.853 1.00 67.56 277 SER A CA 1
ATOM 2233 C C . SER A 1 277 ? 30.936 -10.880 13.372 1.00 67.56 277 SER A C 1
ATOM 2235 O O . SER A 1 277 ? 31.004 -11.919 14.016 1.00 67.56 277 SER A O 1
ATOM 2237 N N . PHE A 1 278 ? 31.025 -9.678 13.952 1.00 64.06 278 PHE A N 1
ATOM 2238 C CA . PHE A 1 278 ? 31.248 -9.480 15.384 1.00 64.06 278 PHE A CA 1
ATOM 2239 C C . PHE A 1 278 ? 29.948 -9.357 16.190 1.00 64.06 278 PHE A C 1
ATOM 2241 O O . PHE A 1 278 ? 29.860 -9.853 17.306 1.00 64.06 278 PHE A O 1
ATOM 2248 N N . SER A 1 279 ? 28.931 -8.677 15.648 1.00 66.25 279 SER A N 1
ATOM 2249 C CA . SER A 1 279 ? 27.700 -8.355 16.396 1.00 66.25 279 SER A CA 1
ATOM 2250 C C . SER A 1 279 ? 26.434 -9.012 15.848 1.00 66.25 279 SER A C 1
ATOM 2252 O O . SER A 1 279 ? 25.366 -8.842 16.435 1.00 66.25 279 SER A O 1
ATOM 2254 N N . ASN A 1 280 ? 26.521 -9.702 14.705 1.00 60.75 280 ASN A N 1
ATOM 2255 C CA . ASN A 1 280 ? 25.395 -10.239 13.930 1.00 60.75 280 ASN A CA 1
ATOM 2256 C C . ASN A 1 280 ? 24.300 -9.214 13.572 1.00 60.75 280 ASN A C 1
ATOM 2258 O O . ASN A 1 280 ? 23.226 -9.587 13.090 1.00 60.75 280 ASN A O 1
ATOM 2262 N N . ARG A 1 281 ? 24.569 -7.915 13.767 1.00 63.66 281 ARG A N 1
ATOM 2263 C CA . ARG A 1 281 ? 23.694 -6.810 13.362 1.00 63.66 281 ARG A CA 1
ATOM 2264 C C . ARG A 1 281 ? 23.903 -6.508 11.884 1.00 63.66 281 ARG A C 1
ATOM 2266 O O . ARG A 1 281 ? 25.037 -6.550 11.409 1.00 63.66 281 ARG A O 1
ATOM 2273 N N . LEU A 1 282 ? 22.829 -6.155 11.178 1.00 59.69 282 LEU A N 1
ATOM 2274 C CA . LEU A 1 282 ? 22.939 -5.622 9.820 1.00 59.69 282 LEU A CA 1
ATOM 2275 C C . LEU A 1 282 ? 23.801 -4.357 9.846 1.00 59.69 282 LEU A C 1
ATOM 2277 O O . LEU A 1 282 ? 23.526 -3.424 10.605 1.00 59.69 282 LEU A O 1
ATOM 2281 N N . LEU A 1 283 ? 24.862 -4.344 9.042 1.00 57.00 283 LEU A N 1
ATOM 2282 C CA . LEU A 1 283 ? 25.724 -3.178 8.913 1.00 57.00 283 LEU A CA 1
ATOM 2283 C C . LEU A 1 283 ? 24.934 -2.033 8.273 1.00 57.00 283 LEU A C 1
ATOM 2285 O O . LEU A 1 283 ? 24.176 -2.232 7.323 1.00 57.00 283 LEU A O 1
ATOM 2289 N N . GLN A 1 284 ? 25.111 -0.817 8.795 1.00 49.62 284 GLN A N 1
ATOM 2290 C CA . GLN A 1 284 ? 24.474 0.368 8.234 1.00 49.62 284 GLN A CA 1
ATOM 2291 C C . GLN A 1 284 ? 24.924 0.528 6.777 1.00 49.62 284 GLN A C 1
ATOM 2293 O O . GLN 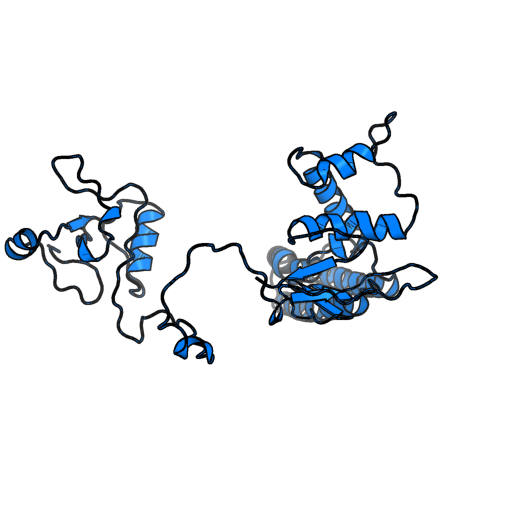A 1 284 ? 26.115 0.654 6.482 1.00 49.62 284 GLN A O 1
ATOM 2298 N N . LEU A 1 285 ? 23.959 0.479 5.861 1.00 49.31 285 LEU A N 1
ATOM 2299 C CA . LEU A 1 285 ? 24.185 0.620 4.428 1.00 49.31 285 LEU A CA 1
ATOM 2300 C C . LEU A 1 285 ? 24.835 1.983 4.178 1.00 49.31 285 LEU A C 1
ATOM 2302 O O . LEU A 1 285 ? 24.222 3.022 4.408 1.00 49.31 285 LEU A O 1
ATOM 2306 N N . ARG A 1 286 ? 26.103 1.968 3.756 1.00 35.84 286 ARG A N 1
ATOM 2307 C CA . ARG A 1 286 ? 27.011 3.129 3.787 1.00 35.84 286 ARG A CA 1
ATOM 2308 C C . ARG A 1 286 ? 26.628 4.289 2.859 1.00 35.84 286 ARG A C 1
ATOM 2310 O O . ARG A 1 286 ? 27.303 5.311 2.875 1.00 35.84 286 ARG A O 1
ATOM 2317 N N . SER A 1 287 ? 25.565 4.177 2.061 1.00 37.75 287 SER A N 1
ATOM 2318 C CA . SER A 1 287 ? 25.082 5.293 1.248 1.00 37.75 287 SER A CA 1
ATOM 2319 C C . SER A 1 287 ? 23.557 5.356 1.204 1.00 37.75 287 SER A C 1
ATOM 2321 O O . SER A 1 287 ? 22.883 4.323 1.211 1.00 37.75 287 SER A O 1
ATOM 2323 N N . ALA A 1 288 ? 23.016 6.574 1.097 1.00 36.94 288 ALA A N 1
ATOM 2324 C CA . ALA A 1 288 ? 21.588 6.827 0.887 1.00 36.94 288 ALA A CA 1
ATOM 2325 C C . ALA A 1 288 ? 21.038 6.085 -0.350 1.00 36.94 288 ALA A C 1
ATOM 2327 O O . ALA A 1 288 ? 19.888 5.658 -0.353 1.00 36.94 288 ALA A O 1
ATOM 2328 N N . ILE A 1 289 ? 21.894 5.852 -1.354 1.00 35.66 289 ILE A N 1
ATOM 2329 C CA . ILE A 1 289 ? 21.606 5.078 -2.570 1.00 35.66 289 ILE A CA 1
ATOM 2330 C C . ILE A 1 289 ? 21.492 3.584 -2.244 1.00 35.66 289 ILE A C 1
ATOM 2332 O O . ILE A 1 289 ? 20.583 2.903 -2.708 1.00 35.66 289 ILE A O 1
ATOM 2336 N N . THR A 1 290 ? 22.372 3.056 -1.391 1.00 36.25 290 THR A N 1
ATOM 2337 C CA . THR A 1 290 ? 22.297 1.661 -0.945 1.00 36.25 290 THR A CA 1
ATOM 2338 C C . THR A 1 290 ? 21.080 1.450 -0.042 1.00 36.25 290 THR A C 1
ATOM 2340 O O . THR A 1 290 ? 20.399 0.444 -0.201 1.00 36.25 290 THR A O 1
ATOM 2343 N N . GLN A 1 291 ? 20.735 2.411 0.822 1.00 43.28 291 GLN A N 1
ATOM 2344 C CA . GLN A 1 291 ? 19.473 2.428 1.575 1.00 43.28 291 GLN A CA 1
ATOM 2345 C C . GLN A 1 291 ? 18.256 2.435 0.640 1.00 43.28 291 GLN A C 1
ATOM 2347 O O . GLN A 1 291 ? 17.371 1.602 0.810 1.00 43.28 291 GLN A O 1
ATOM 2352 N N . GLN A 1 292 ? 18.232 3.292 -0.384 1.00 44.81 292 GLN A N 1
ATOM 2353 C CA . GLN A 1 292 ? 17.174 3.321 -1.401 1.00 44.81 292 GLN A CA 1
ATOM 2354 C C . GLN A 1 292 ? 17.041 1.971 -2.119 1.00 44.81 292 GLN A C 1
ATOM 2356 O O . GLN A 1 292 ? 15.961 1.399 -2.136 1.00 44.81 292 GLN A O 1
ATOM 2361 N N . ILE A 1 293 ? 18.131 1.399 -2.628 1.00 41.53 293 ILE A N 1
ATOM 2362 C CA . ILE A 1 293 ? 18.094 0.175 -3.446 1.00 41.53 293 ILE A CA 1
ATOM 2363 C C . ILE A 1 293 ? 17.777 -1.082 -2.613 1.00 41.53 293 ILE A C 1
ATOM 2365 O O . ILE A 1 293 ? 17.025 -1.952 -3.058 1.00 41.53 293 ILE A O 1
ATOM 2369 N N . THR A 1 294 ? 18.321 -1.204 -1.398 1.00 40.16 294 THR A N 1
ATOM 2370 C CA . THR A 1 294 ? 18.217 -2.446 -0.604 1.00 40.16 294 THR A CA 1
ATOM 2371 C C . THR A 1 294 ? 17.066 -2.463 0.404 1.00 40.16 294 THR A C 1
ATOM 2373 O O . THR A 1 294 ? 16.545 -3.543 0.663 1.00 40.16 294 THR A O 1
ATOM 2376 N N . SER A 1 295 ? 16.612 -1.320 0.941 1.00 43.75 295 SER A N 1
ATOM 2377 C CA . SER A 1 295 ? 15.644 -1.320 2.060 1.00 43.75 295 SER A CA 1
ATOM 2378 C C . SER A 1 295 ? 14.165 -1.371 1.657 1.00 43.75 295 SER A C 1
ATOM 2380 O O . SER A 1 295 ? 13.323 -1.672 2.500 1.00 43.75 295 SER A O 1
ATOM 2382 N N . GLY A 1 296 ? 13.830 -1.137 0.384 1.00 44.19 296 GLY A N 1
ATOM 2383 C CA . GLY A 1 296 ? 12.431 -1.149 -0.070 1.00 44.19 296 GLY A CA 1
ATOM 2384 C C . GLY A 1 296 ? 12.185 -1.804 -1.422 1.00 44.19 296 GLY A C 1
ATOM 2385 O O . GLY A 1 296 ? 11.194 -2.517 -1.610 1.00 44.19 296 GLY A O 1
ATOM 2386 N N . TRP A 1 297 ? 13.112 -1.600 -2.353 1.00 46.69 297 TRP A N 1
ATOM 2387 C CA . TRP A 1 297 ? 12.931 -1.933 -3.760 1.00 46.69 297 TRP A CA 1
ATOM 2388 C C . TRP A 1 297 ? 13.262 -3.398 -4.011 1.00 46.69 297 TRP A C 1
ATOM 2390 O O . TRP A 1 297 ? 12.363 -4.155 -4.367 1.00 46.69 297 TRP A O 1
ATOM 2400 N N . LYS A 1 298 ? 14.484 -3.847 -3.683 1.00 43.62 298 LYS A N 1
ATOM 2401 C CA . LYS A 1 298 ? 14.871 -5.268 -3.791 1.00 43.62 298 LYS A CA 1
ATOM 2402 C C . LYS A 1 298 ? 13.948 -6.198 -2.991 1.00 43.62 298 LYS A C 1
ATOM 2404 O O . LYS A 1 298 ? 13.493 -7.212 -3.506 1.00 43.62 298 LYS A O 1
ATOM 2409 N N . ILE A 1 299 ? 13.572 -5.797 -1.775 1.00 45.81 299 ILE A N 1
ATOM 2410 C CA . ILE A 1 299 ? 12.708 -6.562 -0.853 1.00 45.81 299 ILE A CA 1
ATOM 2411 C C . ILE A 1 299 ? 11.287 -6.813 -1.395 1.00 45.81 299 ILE A C 1
ATOM 2413 O O . ILE A 1 299 ? 10.649 -7.803 -1.016 1.00 45.81 299 ILE A O 1
ATOM 2417 N N . THR A 1 300 ? 10.787 -5.937 -2.273 1.00 39.91 300 THR A N 1
ATOM 2418 C CA . THR A 1 300 ? 9.449 -6.063 -2.878 1.00 39.91 300 THR A CA 1
ATOM 2419 C C . THR A 1 300 ? 9.508 -6.621 -4.304 1.00 39.91 300 THR A C 1
ATOM 2421 O O . THR A 1 300 ? 8.600 -7.336 -4.719 1.00 39.91 300 THR A O 1
ATOM 2424 N N . LEU A 1 301 ? 10.588 -6.352 -5.044 1.00 40.06 301 LEU A N 1
ATOM 2425 C CA . LEU A 1 301 ? 10.771 -6.806 -6.425 1.00 40.06 301 LEU A CA 1
ATOM 2426 C C . LEU A 1 301 ? 11.149 -8.288 -6.567 1.00 40.06 301 LEU A C 1
ATOM 2428 O O . LEU A 1 301 ? 11.009 -8.817 -7.658 1.00 40.06 301 LEU A O 1
ATOM 2432 N N . CYS A 1 302 ? 11.506 -9.010 -5.498 1.00 35.19 302 CYS A N 1
ATOM 2433 C CA . CYS A 1 302 ? 11.733 -10.467 -5.573 1.00 35.19 302 CYS A CA 1
ATOM 2434 C C . CYS A 1 302 ? 10.489 -11.320 -5.904 1.00 35.19 302 CYS A C 1
ATOM 2436 O O . CYS A 1 302 ? 10.585 -12.542 -5.944 1.00 35.19 302 CYS A O 1
ATOM 2438 N N . SER A 1 303 ? 9.319 -10.712 -6.126 1.00 29.44 303 SER A N 1
ATOM 2439 C CA . SER A 1 303 ? 8.138 -11.385 -6.700 1.00 29.44 303 SER A CA 1
ATOM 2440 C C . SER A 1 303 ? 7.958 -11.121 -8.201 1.00 29.44 303 SER A C 1
ATOM 2442 O O . SER A 1 303 ? 6.997 -11.602 -8.792 1.00 29.44 303 SER A O 1
ATOM 2444 N N . ILE A 1 304 ? 8.849 -10.337 -8.809 1.00 35.97 304 ILE A N 1
ATOM 2445 C CA . ILE A 1 304 ? 8.892 -10.054 -10.243 1.00 35.97 304 ILE A CA 1
ATOM 2446 C C . ILE A 1 304 ? 9.993 -10.934 -10.832 1.00 35.97 304 ILE A C 1
ATOM 2448 O O . ILE A 1 304 ? 11.030 -11.136 -10.202 1.00 35.97 304 ILE A O 1
ATOM 2452 N N . VAL A 1 305 ? 9.749 -11.496 -12.015 1.00 31.66 305 VAL A N 1
ATOM 2453 C CA . VAL A 1 305 ? 10.740 -12.241 -12.799 1.00 31.66 305 VAL A CA 1
ATOM 2454 C C . VAL A 1 305 ? 11.895 -11.291 -13.134 1.00 31.66 305 VAL A C 1
ATOM 2456 O O . VAL A 1 305 ? 11.882 -10.610 -14.154 1.00 31.66 305 VAL A O 1
ATOM 2459 N N . SER A 1 306 ? 12.863 -11.188 -12.228 1.00 32.38 306 SER A N 1
ATOM 2460 C CA . SER A 1 306 ? 14.072 -10.393 -12.404 1.00 32.38 306 SER A CA 1
ATOM 2461 C C . SER A 1 306 ? 15.140 -11.261 -13.052 1.00 32.38 306 SER A C 1
ATOM 2463 O O . SER A 1 306 ? 15.762 -12.089 -12.391 1.00 32.38 306 SER A O 1
ATOM 2465 N N . LEU A 1 307 ? 15.387 -11.038 -14.341 1.00 28.34 307 LEU A N 1
ATOM 2466 C CA . LEU A 1 307 ? 16.729 -11.212 -14.885 1.00 28.34 307 LEU A CA 1
ATOM 2467 C C . LEU A 1 307 ? 17.494 -9.932 -14.522 1.00 28.34 307 LEU A C 1
ATOM 2469 O O . LEU A 1 307 ? 17.366 -8.920 -15.202 1.00 28.34 307 LEU A O 1
ATOM 2473 N N . GLU A 1 308 ? 18.209 -9.933 -13.393 1.00 33.31 308 GLU A N 1
ATOM 2474 C CA . GLU A 1 308 ? 19.129 -8.838 -13.065 1.00 33.31 308 GLU A CA 1
ATOM 2475 C C . GLU A 1 308 ? 20.364 -8.952 -13.973 1.00 33.31 308 GLU A C 1
ATOM 2477 O O . GLU A 1 308 ? 21.230 -9.793 -13.750 1.00 33.31 308 GLU A O 1
ATOM 2482 N N . TYR A 1 309 ? 20.470 -8.081 -14.977 1.00 29.36 309 TYR A N 1
ATOM 2483 C CA . TYR A 1 309 ? 21.744 -7.732 -15.606 1.00 29.36 309 TYR A CA 1
ATOM 2484 C C . TYR A 1 309 ? 21.945 -6.217 -15.467 1.00 29.36 309 TYR A C 1
ATOM 2486 O O . TYR A 1 309 ? 21.115 -5.423 -15.897 1.00 29.36 309 TYR A O 1
ATOM 2494 N N . ASN A 1 310 ? 23.050 -5.805 -14.837 1.00 31.20 310 ASN A N 1
ATOM 2495 C CA . ASN A 1 310 ? 23.579 -4.434 -14.866 1.00 31.20 310 ASN A CA 1
ATOM 2496 C C . ASN A 1 310 ? 22.576 -3.284 -14.608 1.00 31.20 310 ASN A C 1
ATOM 2498 O O . ASN A 1 310 ? 22.447 -2.385 -15.432 1.00 31.20 310 ASN A O 1
ATOM 2502 N N . HIS A 1 311 ? 21.943 -3.238 -13.430 1.00 42.31 311 HIS A N 1
ATOM 2503 C CA . HIS A 1 311 ? 21.119 -2.095 -12.979 1.00 42.31 311 HIS A CA 1
ATOM 2504 C C . HIS A 1 311 ? 19.821 -1.827 -13.774 1.00 42.31 311 HIS A C 1
ATOM 2506 O O . HIS A 1 311 ? 19.191 -0.791 -13.570 1.00 42.31 311 HIS A O 1
ATOM 2512 N N . VAL A 1 312 ? 19.380 -2.758 -14.622 1.00 38.09 312 VAL A N 1
ATOM 2513 C CA . VAL A 1 312 ? 18.133 -2.641 -15.394 1.00 38.09 312 VAL A CA 1
ATOM 2514 C C . VAL A 1 312 ? 17.024 -3.472 -14.742 1.00 38.09 312 VAL A C 1
ATOM 2516 O O . VAL A 1 312 ? 17.259 -4.601 -14.312 1.00 38.09 312 VAL A O 1
ATOM 2519 N N . VAL A 1 313 ? 15.815 -2.905 -14.631 1.00 46.81 313 VAL A N 1
ATOM 2520 C CA . VAL A 1 313 ? 14.634 -3.595 -14.089 1.00 46.81 313 VAL A CA 1
ATOM 2521 C C . VAL A 1 313 ? 13.592 -3.749 -15.191 1.00 46.81 313 VAL A C 1
ATOM 2523 O O . VAL A 1 313 ? 13.100 -2.769 -15.752 1.00 46.81 313 VAL A O 1
ATOM 2526 N N . HIS A 1 314 ? 13.220 -4.994 -15.476 1.00 43.31 314 HIS A N 1
ATOM 2527 C CA . HIS A 1 314 ? 12.195 -5.317 -16.463 1.00 43.31 314 HIS A CA 1
ATOM 2528 C C . HIS A 1 314 ? 10.845 -5.525 -15.774 1.00 43.31 314 HIS A C 1
ATOM 2530 O O . HIS A 1 314 ? 10.723 -6.338 -14.857 1.00 43.31 314 HIS A O 1
ATOM 2536 N N . PHE A 1 315 ? 9.813 -4.806 -16.225 1.00 44.44 315 PHE A N 1
ATOM 2537 C CA . PHE A 1 315 ? 8.447 -5.003 -15.748 1.00 44.44 315 PHE A CA 1
ATOM 2538 C C . PHE A 1 315 ? 7.639 -5.748 -16.810 1.00 44.44 315 PHE A C 1
ATOM 2540 O O . PHE A 1 315 ? 7.428 -5.261 -17.923 1.00 44.44 315 PHE A O 1
ATOM 2547 N N . THR A 1 316 ? 7.157 -6.936 -16.452 1.00 31.81 316 THR A N 1
ATOM 2548 C CA . THR A 1 316 ? 6.293 -7.767 -17.295 1.00 31.81 316 THR A CA 1
ATOM 2549 C C . THR A 1 316 ? 4.895 -7.824 -16.685 1.00 31.81 316 THR A C 1
ATOM 2551 O O . THR A 1 316 ? 4.724 -8.091 -15.494 1.00 31.81 316 THR A O 1
ATOM 2554 N N . HIS A 1 317 ? 3.869 -7.524 -17.485 1.00 33.03 317 HIS A N 1
ATOM 2555 C CA . HIS A 1 317 ? 2.478 -7.723 -17.080 1.00 33.03 317 HIS A CA 1
ATOM 2556 C C . HIS A 1 317 ? 2.042 -9.120 -17.531 1.00 33.03 317 HIS A C 1
ATOM 2558 O O . HIS A 1 317 ? 1.851 -9.347 -18.728 1.00 33.03 317 HIS A O 1
ATOM 2564 N N . ILE A 1 318 ? 1.904 -10.045 -16.577 1.00 32.12 318 ILE A N 1
ATOM 2565 C CA . ILE A 1 318 ? 1.212 -11.324 -16.799 1.00 32.12 318 ILE A CA 1
ATOM 2566 C C . ILE A 1 318 ? -0.279 -11.015 -16.997 1.00 32.12 318 ILE A C 1
ATOM 2568 O O . ILE A 1 318 ? -0.817 -10.186 -16.222 1.00 32.12 318 ILE A O 1
#

Organism: Gymnodraco acuticeps (NCBI:txid8218)

Foldseek 3Di:
DDQFAPAPPGPDGPDPVCVVVVKDKDFQDPDDPSNVLQQVLSVDPPDDGDRGHIHIPQQFDPVQWDPVDPDIDGDPPDHRDRDDDPPVSPPPPVCPPDPPPVPPPDDDDDDPPPQFDLVQKEWEFQDPDPDDDDDDFDDRPNHGRHYDQWDQDPNQIAGSPLARPVRLVQLLVQLVVLLVVLLVCLVVVPALVVSVVSCVPRNCCSNPPLCQARVLPYDPVSQVSSQVSQVSSCVSSVHNDDRSNVVNVVVLVVLLVVLCVDPPQPCNVVQQVQADPVPRDRDDQPDPVSCNCPRRNVSPCSVPPDPDDDRIGMDGDD

pLDDT: mean 76.21, std 19.62, range [28.34, 98.5]

Mean predicted aligned error: 18.43 Å

InterPro domains:
  IPR006612 THAP-type zinc finger [PF05485] (5-83)
  IPR006612 THAP-type zinc finger [PS50950] (1-83)
  IPR006612 THAP-type zinc finger [SM00692] (25-88)
  IPR006612 THAP-type zinc finger [SM00980] (3-89)
  IPR015095 Alkylated DNA repair protein AlkB, homologue 8, N-terminal [PF09004] (164-204)
  IPR026521 THAP domain-containing protein 2 [PTHR47696] (4-105)
  IPR038441 THAP-type zinc finger superfamily [G3DSA:6.20.210.20] (3-75)

Solvent-accessible surface area (backbone atoms only — not comparable to full-atom values): 19436 Å² total; per-residue (Å²): 136,73,59,44,31,71,49,76,93,50,84,56,47,84,44,73,71,38,48,76,70,68,52,47,77,45,69,54,56,87,75,60,70,69,33,54,51,46,38,59,60,52,71,48,86,92,58,73,81,52,95,71,37,31,40,45,46,80,28,43,58,83,84,43,49,40,68,91,55,101,58,83,39,73,43,92,88,71,65,60,73,54,74,90,58,60,82,92,70,42,77,82,72,82,76,73,86,55,88,68,74,81,65,72,85,65,81,89,79,95,74,89,65,90,74,79,57,51,94,56,29,39,34,37,63,49,76,84,60,93,72,82,75,90,76,77,85,54,62,53,99,88,41,76,40,53,73,40,61,64,50,75,57,99,86,44,47,46,38,40,81,65,60,44,59,70,31,50,51,51,33,49,55,52,28,52,57,39,48,51,52,56,50,49,43,46,72,71,64,52,52,49,68,61,45,46,52,47,38,57,68,53,29,45,47,45,62,57,53,70,29,40,52,50,54,87,64,54,52,71,70,57,52,52,52,52,37,52,51,47,51,53,50,18,65,69,44,73,47,92,64,78,51,62,65,62,54,27,52,53,51,32,50,54,53,50,49,58,33,67,76,28,83,84,38,92,60,18,66,67,54,56,72,42,31,35,93,87,72,68,43,70,55,80,62,91,37,76,64,50,42,53,50,58,62,13,42,53,75,61,47,76,82,48,86,71,76,80,57,92,70,40,50,66,49,72,66,129

Sequence (318 aa):
MLDFCAAYGCSNRRSLQTRTRGITFHVFPKTGERRRQWELALRRDGFVSSGRTLLCSEYFRSEDFDRTGQTVRLKDGVVPTVFNFPAHLQRPEATRSTTTSRRAEDEPQPNVVSILNVAKTREMVIDFRRVRTSLLPLCILGEDVAVVEDYKYLGVHLDNGLNWRINTDAVHKKGMSRLYFLRKLRYFHVCSKMLEIFYRSVVASALFFAPVCWGGSIRAGDTSRINKLIRKAGSVIGIKLDPFEAVVERRTLNRLLSIMDNPTHPLHLQLDSQRSSFSNRLLQLR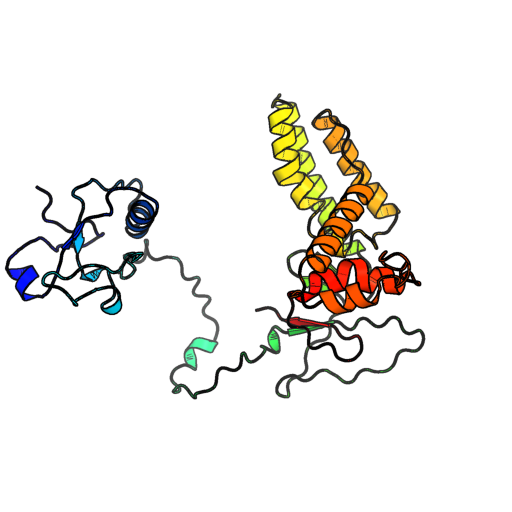SAITQQITSGWKITLCSIVSLEYNHVVHFTHI